Protein AF-A0A7S0Q484-F1 (afdb_monomer)

pLDDT: mean 72.29, std 17.47, range [34.47, 95.12]

Solvent-accessible surface area (backbone atoms only — not comparable to full-atom values): 15370 Å² total; per-residue (Å²): 135,59,73,56,58,58,46,49,53,53,46,50,48,38,52,53,51,52,52,52,51,49,52,49,56,62,68,56,43,43,83,99,55,72,48,40,48,64,46,86,67,58,84,81,46,84,85,68,92,41,65,17,51,53,31,34,50,39,30,18,69,47,46,34,58,47,63,45,42,48,52,47,46,41,56,57,35,81,44,84,46,60,62,77,54,39,59,56,52,45,52,52,48,55,59,58,32,53,52,46,43,72,70,35,39,29,40,30,53,45,58,44,81,52,98,80,58,86,33,89,24,80,56,46,58,70,41,48,30,71,15,52,55,79,71,52,70,67,59,51,50,50,52,51,49,54,45,51,49,35,32,66,55,20,36,62,61,68,69,55,26,52,50,54,51,51,50,51,49,50,43,47,50,48,35,34,52,36,44,17,45,73,83,49,69,73,65,54,63,62,46,52,55,55,50,50,53,50,60,70,43,34,70,80,82,44,80,64,90,75,75,93,64,82,75,77,77,65,80,76,83,67,81,52,63,58,63,54,46,50,50,50,47,49,51,50,51,46,56,46,47,71,72,62,55,72,76,70,93,75,78,79,94,72,82,82,74,85,76,82,76,79,84,80,80,129

Radius of gyration: 21.86 Å; Cα contacts (8 Å, |Δi|>4): 253; chains: 1; bounding box: 45×41×82 Å

Foldseek 3Di:
DDPVVVLLVLLLVLVVVLLVVQVVQVVQDDPPDQWFQADPPCVPDDDPPHSNVVQFCCLQPPVLCSLLSNLLSLLVAPDPFPVVVSVVLNVVSVVVSVVSSVQFGGKGKDFLPPDPLLFPAPAAHIAIQRRHDQDDPVVVVVSVVSSLVSLCRHDDDPVRSLLLVLLVLVLQVNCCRHSSDSSGPNPCVVSSVSVVVVVVCCCVVPPDPPDDDPPPCPPPPDPCCVVSVVSCVVSVVVVVCVVPVPSPPDDDDDDPDPDPDDDDDD

Sequence (266 aa):
RSARDRWYAAFIATITTTQIFDAFFWSIRIEGTQTLACSPASFAGALTLDAGVWNALLSRFVLPPIFFAQLLVISAFPSKAHTSFRRLYRTLVCLATLVPMAVVGCTTILQGRTEHNLGGGVFPLPSLVWGGTAPSLSVLALGLAAGALGVVLFARPHTVWVAILALGGLNLCLLQLIDGNVVLISKLCFWCILLSLLFAAEPLWLPSAAAGSRPSIKAERWPARGVVGLLLAAIGALLLALTFAPAGAGNGARGVAFGVGPARRS

Mean predicted aligned error: 12.15 Å

Organism: NCBI:txid221442

Secondary structure (DSSP, 8-state):
--HHHHHHHHHHHHHHHHHHHHHHHHHTPPTT-S-----GGGGSS-----HHHHHHHIIIIIHHHHHHHHHHHHTT-S--TTHHHHHHHHHHHHHHHHHHHHH----EEEPTTSTT-SS--SS---EEETTSSPPPHHHHHHHHHHHHHHHHHH--SHHHHHHHHHHHHHHHHHHHHHHS-S--GGGTHHHHHHHHHHHHTHHHHS----SS----------STHHHHHHHHHHHHHHHHHHHHS---------------------

Structure (mmCIF, N/CA/C/O backbone):
data_AF-A0A7S0Q484-F1
#
_entry.id   AF-A0A7S0Q484-F1
#
loop_
_atom_site.group_PDB
_atom_site.id
_atom_site.type_symbol
_atom_site.label_atom_id
_atom_site.label_alt_id
_atom_site.label_comp_id
_atom_site.label_asym_id
_atom_site.label_entity_id
_atom_site.label_seq_id
_atom_site.pdbx_PDB_ins_code
_atom_site.Cartn_x
_atom_site.Cartn_y
_atom_site.Cartn_z
_atom_site.occupancy
_atom_site.B_iso_or_equiv
_atom_site.auth_seq_id
_atom_site.auth_comp_id
_atom_site.auth_asym_id
_atom_site.auth_atom_id
_atom_site.pdbx_PDB_model_num
ATOM 1 N N . ARG A 1 1 ? -9.892 -16.150 19.635 1.00 62.66 1 ARG A N 1
ATOM 2 C CA . ARG A 1 1 ? -9.456 -15.404 18.431 1.00 62.66 1 ARG A CA 1
ATOM 3 C C . ARG A 1 1 ? -10.214 -14.093 18.392 1.00 62.66 1 ARG A C 1
ATOM 5 O O . ARG A 1 1 ? -11.440 -14.124 18.474 1.00 62.66 1 ARG A O 1
ATOM 12 N N . SER A 1 2 ? -9.506 -12.971 18.364 1.00 76.94 2 SER A N 1
ATOM 13 C CA . SER A 1 2 ? -10.116 -11.644 18.328 1.00 76.94 2 SER A CA 1
ATOM 14 C C . SER A 1 2 ? -10.643 -11.337 16.915 1.00 76.94 2 SER A C 1
ATOM 16 O O . SER A 1 2 ? -10.180 -11.905 15.925 1.00 76.94 2 SER A O 1
ATOM 18 N N . ALA A 1 3 ? -11.612 -10.424 16.787 1.00 79.38 3 ALA A N 1
ATOM 19 C CA . ALA A 1 3 ? -12.027 -9.925 15.471 1.00 79.38 3 ALA A CA 1
ATOM 20 C C . ALA A 1 3 ? -10.884 -9.187 14.742 1.00 79.38 3 ALA A C 1
ATOM 22 O O . ALA A 1 3 ? -10.896 -9.100 13.513 1.00 79.38 3 ALA A O 1
ATOM 23 N N . ARG A 1 4 ? -9.890 -8.683 15.492 1.00 84.44 4 ARG A N 1
ATOM 24 C CA . ARG A 1 4 ? -8.694 -8.034 14.946 1.00 84.44 4 ARG A CA 1
ATOM 25 C C . ARG A 1 4 ? -7.754 -9.029 14.283 1.00 84.44 4 ARG A C 1
ATOM 27 O O . ARG A 1 4 ? -7.196 -8.666 13.261 1.00 84.44 4 ARG A O 1
ATOM 34 N N . ASP A 1 5 ? -7.679 -10.278 14.750 1.00 84.94 5 ASP A N 1
ATOM 35 C CA . ASP A 1 5 ? -6.820 -11.313 14.148 1.00 84.94 5 ASP A CA 1
ATOM 36 C C . ASP A 1 5 ? -7.151 -11.502 12.657 1.00 84.94 5 ASP A C 1
ATOM 38 O O . ASP A 1 5 ? -6.265 -11.585 11.811 1.00 84.94 5 ASP A O 1
ATOM 42 N N . ARG A 1 6 ? -8.449 -11.522 12.314 1.00 89.69 6 ARG A N 1
ATOM 43 C CA . ARG A 1 6 ? -8.913 -11.659 10.921 1.00 89.69 6 ARG A CA 1
ATOM 44 C C . ARG A 1 6 ? -8.600 -10.424 10.086 1.00 89.69 6 ARG A C 1
ATOM 46 O O . ARG A 1 6 ? -8.194 -10.552 8.936 1.00 89.69 6 ARG A O 1
ATOM 53 N N . TRP A 1 7 ? -8.815 -9.241 10.657 1.00 91.44 7 TRP A N 1
ATOM 54 C CA . TRP A 1 7 ? -8.485 -7.984 9.992 1.00 91.44 7 TRP A CA 1
ATOM 55 C C . TRP A 1 7 ? -6.984 -7.883 9.726 1.00 91.44 7 TRP A C 1
ATOM 57 O O . TRP A 1 7 ? -6.578 -7.544 8.622 1.00 91.44 7 TRP A O 1
ATOM 67 N N . TYR A 1 8 ? -6.176 -8.245 10.718 1.00 87.81 8 TYR A N 1
ATOM 68 C CA . TYR A 1 8 ? -4.729 -8.241 10.639 1.00 87.81 8 TYR A CA 1
ATOM 69 C C . TYR A 1 8 ? -4.216 -9.246 9.601 1.00 87.81 8 TYR A C 1
ATOM 71 O O . TYR A 1 8 ? -3.398 -8.886 8.761 1.00 87.81 8 TYR A O 1
ATOM 79 N N . ALA A 1 9 ? -4.768 -10.462 9.564 1.00 90.31 9 ALA A N 1
ATOM 80 C CA . ALA A 1 9 ? -4.453 -11.437 8.522 1.00 90.31 9 ALA A CA 1
ATOM 81 C C . ALA A 1 9 ? -4.790 -10.916 7.113 1.00 90.31 9 ALA A C 1
ATOM 83 O O . ALA A 1 9 ? -3.978 -11.049 6.201 1.00 90.31 9 ALA A O 1
ATOM 84 N N . ALA A 1 10 ? -5.955 -10.278 6.933 1.00 92.19 10 ALA A N 1
ATOM 85 C CA . ALA A 1 10 ? -6.316 -9.648 5.662 1.00 92.19 10 ALA A CA 1
ATOM 86 C C . ALA A 1 10 ? -5.359 -8.501 5.303 1.00 92.19 10 ALA A C 1
ATOM 88 O O . ALA A 1 10 ? -4.986 -8.341 4.144 1.00 92.19 10 ALA A O 1
ATOM 89 N N . PHE A 1 11 ? -4.931 -7.729 6.301 1.00 89.19 11 PHE A N 1
ATOM 90 C CA . PHE A 1 11 ? -3.986 -6.639 6.118 1.00 89.19 11 PHE A CA 1
ATOM 91 C C . PHE A 1 11 ? -2.616 -7.151 5.666 1.00 89.19 11 PHE A C 1
ATOM 93 O O . PHE A 1 11 ? -2.120 -6.716 4.629 1.00 89.19 11 PHE A O 1
ATOM 100 N N . ILE A 1 12 ? -2.050 -8.146 6.358 1.00 88.31 12 ILE A N 1
ATOM 101 C CA . ILE A 1 12 ? -0.814 -8.812 5.924 1.00 88.31 12 ILE A CA 1
ATOM 102 C C . ILE A 1 12 ? -0.977 -9.357 4.509 1.00 88.31 12 ILE A C 1
ATOM 104 O O . ILE A 1 12 ? -0.111 -9.115 3.678 1.00 88.31 12 ILE A O 1
ATOM 108 N N . ALA A 1 13 ? -2.089 -10.037 4.211 1.00 91.06 13 ALA A N 1
ATOM 109 C CA . ALA A 1 13 ? -2.312 -10.633 2.899 1.00 91.06 13 ALA A CA 1
ATOM 110 C C . ALA A 1 13 ? -2.217 -9.598 1.770 1.00 91.06 13 ALA A C 1
ATOM 112 O O . ALA A 1 13 ? -1.609 -9.885 0.739 1.00 91.06 13 ALA A O 1
ATOM 113 N N . THR A 1 14 ? -2.738 -8.379 1.964 1.00 89.94 14 THR A N 1
ATOM 114 C CA . THR A 1 14 ? -2.592 -7.311 0.959 1.00 89.94 14 THR A CA 1
ATOM 115 C C . THR A 1 14 ? -1.134 -6.928 0.716 1.00 89.94 14 THR A C 1
ATOM 117 O O . THR A 1 14 ? -0.742 -6.738 -0.434 1.00 89.94 14 THR A O 1
ATOM 120 N N . ILE A 1 15 ? -0.301 -6.889 1.759 1.00 84.94 15 ILE A N 1
ATOM 121 C CA . ILE A 1 15 ? 1.113 -6.546 1.598 1.00 84.94 15 ILE A CA 1
ATOM 122 C C . ILE A 1 15 ? 1.916 -7.739 1.067 1.00 84.94 15 ILE A C 1
ATOM 124 O O . ILE A 1 15 ? 2.709 -7.587 0.145 1.00 84.94 15 ILE A O 1
ATOM 128 N N . THR A 1 16 ? 1.673 -8.958 1.540 1.00 87.44 16 THR A N 1
ATOM 129 C CA . THR A 1 16 ? 2.293 -10.159 0.963 1.00 87.44 16 THR A CA 1
ATOM 130 C C . THR A 1 16 ? 1.975 -10.280 -0.525 1.00 87.44 16 THR A C 1
ATOM 132 O O . THR A 1 16 ? 2.861 -10.596 -1.310 1.00 87.44 16 THR A O 1
ATOM 135 N N . THR A 1 17 ? 0.749 -9.941 -0.934 1.00 90.50 17 THR A N 1
ATOM 136 C CA . THR A 1 17 ? 0.375 -9.902 -2.354 1.00 90.50 17 THR A CA 1
ATOM 137 C C . THR A 1 17 ? 1.264 -8.927 -3.120 1.00 90.50 17 THR A C 1
ATOM 139 O O . THR A 1 17 ? 1.824 -9.311 -4.141 1.00 90.50 17 THR A O 1
ATOM 142 N N . THR A 1 18 ? 1.488 -7.708 -2.609 1.00 87.06 18 THR A N 1
ATOM 143 C CA . THR A 1 18 ? 2.433 -6.777 -3.253 1.00 87.06 18 THR A CA 1
ATOM 144 C C . THR A 1 18 ? 3.839 -7.354 -3.406 1.00 87.06 18 THR A C 1
ATOM 146 O O . THR A 1 18 ? 4.432 -7.225 -4.470 1.00 87.06 18 THR A O 1
ATOM 149 N N . GLN A 1 19 ? 4.336 -8.068 -2.392 1.00 86.88 19 GLN A N 1
ATOM 150 C CA . GLN A 1 19 ? 5.668 -8.679 -2.422 1.00 86.88 19 GLN A CA 1
ATOM 151 C C . GLN A 1 19 ? 5.776 -9.825 -3.436 1.00 86.88 19 GLN A C 1
ATOM 153 O O . GLN A 1 19 ? 6.817 -9.997 -4.063 1.00 86.88 19 GLN A O 1
ATOM 158 N N . ILE A 1 20 ? 4.699 -10.590 -3.637 1.00 89.69 20 ILE A N 1
ATOM 159 C CA . ILE A 1 20 ? 4.646 -11.620 -4.684 1.00 89.69 20 ILE A CA 1
ATOM 160 C C . ILE A 1 20 ? 4.773 -10.972 -6.065 1.00 89.69 20 ILE A C 1
ATOM 162 O O . ILE A 1 20 ? 5.523 -11.470 -6.904 1.00 89.69 20 ILE A O 1
ATOM 166 N N . PHE A 1 21 ? 4.088 -9.849 -6.299 1.00 89.56 21 PHE A N 1
ATOM 167 C CA . PHE A 1 21 ? 4.212 -9.129 -7.565 1.00 89.56 21 PHE A CA 1
ATOM 168 C C . PHE A 1 21 ? 5.586 -8.489 -7.736 1.00 89.56 21 PHE A C 1
ATOM 170 O O . PHE A 1 21 ? 6.139 -8.574 -8.828 1.00 89.56 21 PHE A O 1
ATOM 177 N N . ASP A 1 22 ? 6.179 -7.929 -6.681 1.00 86.31 22 ASP A N 1
ATOM 178 C CA . ASP A 1 22 ? 7.567 -7.464 -6.726 1.00 86.31 22 ASP A CA 1
ATOM 179 C C . ASP A 1 22 ? 8.515 -8.595 -7.144 1.00 86.31 22 ASP A C 1
ATOM 181 O O . ASP A 1 22 ? 9.283 -8.434 -8.092 1.00 86.31 22 ASP A O 1
ATOM 185 N N . ALA A 1 23 ? 8.427 -9.762 -6.496 1.00 87.06 23 ALA A N 1
ATOM 186 C CA . ALA A 1 23 ? 9.235 -10.930 -6.842 1.00 87.06 23 ALA A CA 1
ATOM 187 C C . ALA A 1 23 ? 9.006 -11.381 -8.294 1.00 87.06 23 ALA A C 1
ATOM 189 O O . ALA A 1 23 ? 9.966 -11.684 -9.005 1.00 87.06 23 ALA A O 1
ATOM 190 N N . PHE A 1 24 ? 7.753 -11.366 -8.759 1.00 89.31 24 PHE A N 1
ATOM 191 C CA . PHE A 1 24 ? 7.419 -11.650 -10.151 1.00 89.31 24 PHE A CA 1
ATOM 192 C C . PHE A 1 24 ? 8.101 -10.664 -11.110 1.00 89.31 24 PHE A C 1
ATOM 194 O O . PHE A 1 24 ? 8.792 -11.099 -12.032 1.00 89.31 24 PHE A O 1
ATOM 201 N N . PHE A 1 25 ? 7.981 -9.352 -10.884 1.00 87.38 25 PHE A N 1
ATOM 202 C CA . PHE A 1 25 ? 8.621 -8.340 -11.732 1.00 87.38 25 PHE A CA 1
ATOM 203 C C . PHE A 1 25 ? 10.144 -8.468 -11.733 1.00 87.38 25 PHE A C 1
ATOM 205 O O . PHE A 1 25 ? 10.766 -8.336 -12.783 1.00 87.38 25 PHE A O 1
ATOM 212 N N . TRP A 1 26 ? 10.751 -8.792 -10.591 1.00 86.19 26 TRP A N 1
ATOM 213 C CA . TRP A 1 26 ? 12.179 -9.094 -10.532 1.00 86.19 26 TRP A CA 1
ATOM 214 C C . TRP A 1 26 ? 12.556 -10.342 -11.335 1.00 86.19 26 TRP A C 1
ATOM 216 O O . TRP A 1 26 ? 13.615 -10.346 -11.959 1.00 86.19 26 TRP A O 1
ATOM 226 N N . SER A 1 27 ? 11.700 -11.368 -11.370 1.00 85.50 27 SER A N 1
ATOM 227 C CA . SER A 1 27 ? 11.961 -12.609 -12.114 1.00 85.50 27 SER A CA 1
ATOM 228 C C . SER A 1 27 ? 11.891 -12.451 -13.635 1.00 85.50 27 SER A C 1
ATOM 230 O O . SER A 1 27 ? 12.595 -13.155 -14.351 1.00 85.50 27 SER A O 1
ATOM 232 N N . ILE A 1 28 ? 11.082 -11.510 -14.136 1.00 81.50 28 ILE A N 1
ATOM 233 C CA . ILE A 1 28 ? 10.953 -11.225 -15.577 1.00 81.50 28 ILE A CA 1
ATOM 234 C C . ILE A 1 28 ? 11.891 -10.108 -16.053 1.00 81.50 28 ILE A C 1
ATOM 236 O O . ILE A 1 28 ? 11.794 -9.641 -17.192 1.00 81.50 28 ILE A O 1
ATOM 240 N N . ARG A 1 29 ? 12.790 -9.645 -15.180 1.00 82.19 29 ARG A N 1
ATOM 241 C CA . ARG A 1 29 ? 13.843 -8.704 -15.547 1.00 82.19 29 ARG A CA 1
ATOM 242 C C . ARG A 1 29 ? 14.734 -9.345 -16.606 1.00 82.19 29 ARG A C 1
ATOM 244 O O . ARG A 1 29 ? 15.274 -10.426 -16.399 1.00 82.19 29 ARG A O 1
ATOM 251 N N . ILE A 1 30 ? 14.956 -8.632 -17.706 1.00 70.12 30 ILE A N 1
ATOM 252 C CA . ILE A 1 30 ? 15.925 -9.056 -18.713 1.00 70.12 30 ILE A CA 1
ATOM 253 C C . ILE A 1 30 ? 17.329 -8.860 -18.129 1.00 70.12 30 ILE A C 1
ATOM 255 O O . ILE A 1 30 ? 17.738 -7.738 -17.803 1.00 70.12 30 ILE A O 1
ATOM 259 N N . GLU A 1 31 ? 18.055 -9.965 -17.980 1.00 66.50 31 GLU A N 1
ATOM 260 C CA . GLU A 1 31 ? 19.406 -10.000 -17.426 1.00 66.50 31 GLU A CA 1
ATOM 261 C C . GLU A 1 31 ? 20.343 -9.052 -18.194 1.00 66.50 31 GLU A C 1
ATOM 263 O O . GLU A 1 31 ? 20.275 -8.928 -19.415 1.00 66.50 31 GLU A O 1
ATOM 268 N N . GLY A 1 32 ? 21.166 -8.290 -17.472 1.00 56.88 32 GLY A N 1
ATOM 269 C CA . GLY A 1 32 ? 22.047 -7.280 -18.072 1.00 56.88 32 GLY A CA 1
ATOM 270 C C . GLY A 1 32 ? 21.365 -5.986 -18.541 1.00 56.88 32 GLY A C 1
ATOM 271 O O . GLY A 1 32 ? 22.064 -5.012 -18.810 1.00 56.88 32 GLY A O 1
ATOM 272 N N . THR A 1 33 ? 20.029 -5.906 -18.562 1.00 57.84 33 THR A N 1
ATOM 273 C CA . THR A 1 33 ? 19.311 -4.658 -18.875 1.00 57.84 33 THR A CA 1
ATOM 274 C C . THR A 1 33 ? 18.669 -4.031 -17.633 1.00 57.84 33 THR A C 1
ATOM 276 O O . THR A 1 33 ? 18.457 -4.667 -16.590 1.00 57.84 33 THR A O 1
ATOM 279 N N . GLN A 1 34 ? 18.408 -2.727 -17.735 1.00 61.06 34 GLN A N 1
ATOM 280 C CA . GLN A 1 34 ? 17.724 -1.925 -16.713 1.00 61.06 34 GLN A CA 1
ATOM 281 C C . GLN A 1 34 ? 16.229 -1.775 -17.015 1.00 61.06 34 GLN A C 1
ATOM 283 O O . GLN A 1 34 ? 15.545 -0.943 -16.426 1.00 61.06 34 GLN A O 1
ATOM 288 N N . THR A 1 35 ? 15.721 -2.559 -17.960 1.00 60.81 35 THR A N 1
ATOM 289 C CA . THR A 1 35 ? 14.371 -2.431 -18.479 1.00 60.81 35 THR A CA 1
ATOM 290 C C . THR A 1 35 ? 13.618 -3.726 -18.240 1.00 60.81 35 THR A C 1
ATOM 292 O O . THR A 1 35 ? 14.107 -4.831 -18.467 1.00 60.81 35 THR A O 1
ATOM 295 N N . LEU A 1 36 ? 12.392 -3.584 -17.754 1.00 66.81 36 LEU A N 1
ATOM 296 C CA . LEU A 1 36 ? 11.409 -4.638 -17.917 1.00 66.81 36 LEU A CA 1
ATOM 297 C C . LEU A 1 36 ? 10.864 -4.500 -19.334 1.00 66.81 36 LEU A C 1
ATOM 299 O O . LEU A 1 36 ? 10.656 -3.375 -19.802 1.00 66.81 36 LEU A O 1
ATOM 303 N N . ALA A 1 37 ? 10.648 -5.621 -20.022 1.00 65.31 37 ALA A N 1
ATOM 304 C CA . ALA A 1 37 ? 9.977 -5.584 -21.312 1.00 65.31 37 ALA A CA 1
ATOM 305 C C . ALA A 1 37 ? 8.658 -4.814 -21.144 1.00 65.31 37 ALA A C 1
ATOM 307 O O . ALA A 1 37 ? 7.885 -5.073 -20.221 1.00 65.31 37 ALA A O 1
ATOM 308 N N . CYS A 1 38 ? 8.439 -3.816 -21.990 1.00 68.88 38 CYS A N 1
ATOM 309 C CA . CYS A 1 38 ? 7.198 -3.065 -22.045 1.00 68.88 38 CYS A CA 1
ATOM 310 C C . CYS A 1 38 ? 6.897 -2.835 -23.514 1.00 68.88 38 CYS A C 1
ATOM 312 O O . CYS A 1 38 ? 7.575 -2.050 -24.175 1.00 68.88 38 CYS A O 1
ATOM 314 N N . SER A 1 39 ? 5.911 -3.554 -24.035 1.00 58.09 39 SER A N 1
ATOM 315 C CA . SER A 1 39 ? 5.420 -3.320 -25.384 1.00 58.09 39 SER A CA 1
ATOM 316 C C . SER A 1 39 ? 4.028 -2.706 -25.274 1.00 58.09 39 SER A C 1
ATOM 318 O O . SER A 1 39 ? 3.076 -3.407 -24.945 1.00 58.09 39 SER A O 1
ATOM 320 N N . PRO A 1 40 ? 3.866 -1.394 -25.512 1.00 53.06 40 PRO A N 1
ATOM 321 C CA . PRO A 1 40 ? 2.536 -0.812 -25.674 1.00 53.06 40 PRO A CA 1
ATOM 322 C C . PRO A 1 40 ? 1.873 -1.272 -26.986 1.00 53.06 40 PRO A C 1
ATOM 324 O O . PRO A 1 40 ? 0.654 -1.199 -27.115 1.00 53.06 40 PRO A O 1
ATOM 327 N N . ALA A 1 41 ? 2.661 -1.771 -27.950 1.00 50.53 41 ALA A N 1
ATOM 328 C CA . ALA A 1 41 ? 2.203 -2.213 -29.268 1.00 50.53 41 ALA A CA 1
ATOM 329 C C . ALA A 1 41 ? 1.581 -3.624 -29.276 1.00 50.53 41 ALA A C 1
ATOM 331 O O . ALA A 1 41 ? 0.875 -3.975 -30.220 1.00 50.53 41 ALA A O 1
ATOM 332 N N . SER A 1 42 ? 1.782 -4.430 -28.229 1.00 47.38 42 SER A N 1
ATOM 333 C CA . SER A 1 42 ? 1.277 -5.810 -28.157 1.00 47.38 42 SER A CA 1
ATOM 334 C C . SER A 1 42 ? -0.211 -5.931 -27.800 1.00 47.38 42 SER A C 1
ATOM 336 O O . SER A 1 42 ? -0.742 -7.036 -27.777 1.00 47.38 42 SER A O 1
ATOM 338 N N . PHE A 1 43 ? -0.925 -4.819 -27.589 1.00 49.44 43 PHE A N 1
ATOM 339 C CA . PHE A 1 43 ? -2.392 -4.843 -27.488 1.00 49.44 43 PHE A CA 1
ATOM 340 C C . PHE A 1 43 ? -3.099 -4.893 -28.855 1.00 49.44 43 PHE A C 1
ATOM 342 O O . PHE A 1 43 ? -4.282 -5.220 -28.902 1.00 49.44 43 PHE A O 1
ATOM 349 N N . ALA A 1 44 ? -2.403 -4.580 -29.957 1.00 49.16 44 ALA A N 1
ATOM 350 C CA . ALA A 1 44 ? -3.000 -4.455 -31.294 1.00 49.16 44 ALA A CA 1
ATOM 351 C C . ALA A 1 44 ? -2.627 -5.587 -32.275 1.00 49.16 44 ALA A C 1
ATOM 353 O O . ALA A 1 44 ? -3.163 -5.636 -33.379 1.00 49.16 44 ALA A O 1
ATOM 354 N N . GLY A 1 45 ? -1.731 -6.502 -31.900 1.00 43.22 45 GLY A N 1
ATOM 355 C CA . GLY A 1 45 ? -1.258 -7.593 -32.756 1.00 43.22 45 GLY A CA 1
ATOM 356 C C . GLY A 1 45 ? -1.107 -8.889 -31.968 1.00 43.22 45 GLY A C 1
ATOM 357 O O . GLY A 1 45 ? -0.905 -8.840 -30.761 1.00 43.22 45 GLY A O 1
ATOM 358 N N . ALA A 1 46 ? -1.264 -10.021 -32.661 1.00 45.66 46 ALA A N 1
ATOM 359 C CA . ALA A 1 46 ? -1.303 -11.392 -32.142 1.00 45.66 46 ALA A CA 1
ATOM 360 C C . ALA A 1 46 ? -0.573 -11.606 -30.798 1.00 45.66 46 ALA A C 1
ATOM 362 O O . ALA A 1 46 ? 0.624 -11.350 -30.686 1.00 45.66 46 ALA A O 1
ATOM 363 N N . LEU A 1 47 ? -1.313 -12.116 -29.804 1.00 46.94 47 LEU A N 1
ATOM 364 C CA . LEU A 1 47 ? -0.851 -12.468 -28.456 1.00 46.94 47 LEU A CA 1
ATOM 365 C C . LEU A 1 47 ? 0.260 -13.531 -28.499 1.00 46.94 47 LEU A C 1
ATOM 367 O O . LEU A 1 47 ? 0.024 -14.717 -28.278 1.00 46.94 47 LEU A O 1
ATOM 371 N N . THR A 1 48 ? 1.498 -13.115 -28.727 1.00 53.44 48 THR A N 1
ATOM 372 C CA . THR A 1 48 ? 2.645 -13.850 -28.204 1.00 53.44 48 THR A CA 1
ATOM 373 C C . THR A 1 48 ? 2.791 -13.436 -26.745 1.00 53.44 48 THR A C 1
ATOM 375 O O . THR A 1 48 ? 3.065 -12.273 -26.458 1.00 53.44 48 THR A O 1
ATOM 378 N N . LEU A 1 49 ? 2.531 -14.365 -25.820 1.00 61.72 49 LEU A N 1
ATOM 379 C CA . LEU A 1 49 ? 2.689 -14.174 -24.373 1.00 61.72 49 LEU A CA 1
ATOM 380 C C . LEU A 1 49 ? 4.174 -13.986 -24.030 1.00 61.72 49 LEU A C 1
ATOM 382 O O . LEU A 1 49 ? 4.845 -14.913 -23.584 1.00 61.72 49 LEU A O 1
ATOM 386 N N . ASP A 1 50 ? 4.693 -12.789 -24.277 1.00 72.75 50 ASP A N 1
ATOM 387 C CA . ASP A 1 50 ? 6.035 -12.383 -23.885 1.00 72.75 50 ASP A CA 1
ATOM 388 C C . ASP A 1 50 ? 6.029 -11.709 -22.498 1.00 72.75 50 ASP A C 1
ATOM 390 O O . ASP A 1 50 ? 4.987 -11.362 -21.929 1.00 72.75 50 ASP A O 1
ATOM 394 N N . ALA A 1 51 ? 7.220 -11.523 -21.925 1.00 72.56 51 ALA A N 1
ATOM 395 C CA . ALA A 1 51 ? 7.387 -10.826 -20.649 1.00 72.56 51 ALA A CA 1
ATOM 396 C C . ALA A 1 51 ? 6.857 -9.374 -20.685 1.00 72.56 51 ALA A C 1
ATOM 398 O O . ALA A 1 51 ? 6.517 -8.814 -19.642 1.00 72.56 51 ALA A O 1
ATOM 399 N N . GLY A 1 52 ? 6.757 -8.768 -21.875 1.00 76.25 52 GLY A N 1
ATOM 400 C CA . GLY A 1 52 ? 6.279 -7.402 -22.069 1.00 76.25 52 GLY A CA 1
ATOM 401 C C . GLY A 1 52 ? 4.770 -7.260 -21.912 1.00 76.25 52 GLY A C 1
ATOM 402 O O . GLY A 1 52 ? 4.310 -6.318 -21.263 1.00 76.25 52 GLY A O 1
ATOM 403 N N . VAL A 1 53 ? 4.006 -8.215 -22.445 1.00 81.25 53 VAL A N 1
ATOM 404 C CA . VAL A 1 53 ? 2.549 -8.306 -22.282 1.00 81.25 53 VAL A CA 1
ATOM 405 C C . VAL A 1 53 ? 2.193 -8.502 -20.812 1.00 81.25 53 VAL A C 1
ATOM 407 O O . VAL A 1 53 ? 1.321 -7.801 -20.298 1.00 81.25 53 VAL A O 1
ATOM 410 N N . TRP A 1 54 ? 2.892 -9.400 -20.109 1.00 83.81 54 TRP A N 1
ATOM 411 C CA . TRP A 1 54 ? 2.650 -9.626 -18.682 1.00 83.81 54 TRP A CA 1
ATOM 412 C C . TRP A 1 54 ? 2.945 -8.393 -17.838 1.00 83.81 54 TRP A C 1
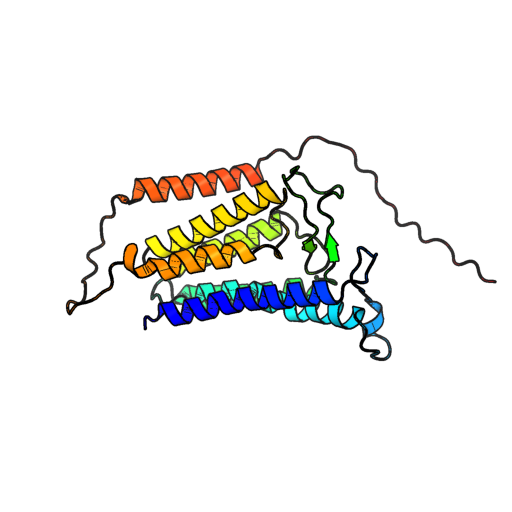ATOM 414 O O . TRP A 1 54 ? 2.146 -8.059 -16.964 1.00 83.81 54 TRP A O 1
ATOM 424 N N . ASN A 1 55 ? 4.038 -7.681 -18.120 1.00 86.69 55 ASN A N 1
ATOM 425 C CA . ASN A 1 55 ? 4.332 -6.433 -17.429 1.00 86.69 55 ASN A CA 1
ATOM 426 C C . ASN A 1 55 ? 3.214 -5.404 -17.653 1.00 86.69 55 ASN A C 1
ATOM 428 O O . ASN A 1 55 ? 2.627 -4.912 -16.693 1.00 86.69 55 ASN A O 1
ATOM 432 N N . ALA A 1 56 ? 2.836 -5.155 -18.909 1.00 84.19 56 ALA A N 1
ATOM 433 C CA . ALA A 1 56 ? 1.777 -4.203 -19.232 1.00 84.19 56 ALA A CA 1
ATOM 434 C C . ALA A 1 56 ? 0.434 -4.563 -18.567 1.00 84.19 56 ALA A C 1
ATOM 436 O O . ALA A 1 56 ? -0.221 -3.698 -17.984 1.00 84.19 56 ALA A O 1
ATOM 437 N N . LEU A 1 57 ? 0.030 -5.836 -18.616 1.00 86.62 57 LEU A N 1
ATOM 438 C CA . LEU A 1 57 ? -1.241 -6.298 -18.061 1.00 86.62 57 LEU A CA 1
ATOM 439 C C . LEU A 1 57 ? -1.261 -6.206 -16.534 1.00 86.62 57 LEU A C 1
ATOM 441 O O . LEU A 1 57 ? -2.207 -5.663 -15.959 1.00 86.62 57 LEU A O 1
ATOM 445 N N . LEU A 1 58 ? -0.218 -6.706 -15.869 1.00 89.81 58 LEU A N 1
ATOM 446 C CA . LEU A 1 58 ? -0.162 -6.708 -14.411 1.00 89.81 58 LEU A CA 1
ATOM 447 C C . LEU A 1 58 ? -0.021 -5.291 -13.858 1.00 89.81 58 LEU A C 1
ATOM 449 O O . LEU A 1 58 ? -0.752 -4.928 -12.936 1.00 89.81 58 LEU A O 1
ATOM 453 N N . SER A 1 59 ? 0.848 -4.464 -14.441 1.00 87.75 59 SER A N 1
ATOM 454 C CA . SER A 1 59 ? 1.043 -3.085 -13.988 1.00 87.75 59 SER A CA 1
ATOM 455 C C . SER A 1 59 ? -0.204 -2.234 -14.151 1.00 87.75 59 SER A C 1
ATOM 457 O O . SER A 1 59 ? -0.511 -1.436 -13.267 1.00 87.75 59 SER A O 1
ATOM 459 N N . ARG A 1 60 ? -0.950 -2.426 -15.243 1.00 86.69 60 ARG A N 1
ATOM 460 C CA . ARG A 1 60 ? -2.132 -1.618 -15.536 1.00 86.69 60 ARG A CA 1
ATOM 461 C C . ARG A 1 60 ? -3.390 -2.094 -14.822 1.00 86.69 60 ARG A C 1
ATOM 463 O O . ARG A 1 60 ? -4.161 -1.264 -14.354 1.00 86.69 60 ARG A O 1
ATOM 470 N N . PHE A 1 61 ? -3.622 -3.403 -14.741 1.00 88.88 61 PHE A N 1
ATOM 471 C CA . PHE A 1 61 ? -4.916 -3.933 -14.294 1.00 88.88 61 PHE A CA 1
ATOM 472 C C . PHE A 1 61 ? -4.875 -4.650 -12.950 1.00 88.88 61 PHE A C 1
ATOM 474 O O . PHE A 1 61 ? -5.911 -4.751 -12.297 1.00 88.88 61 PHE A O 1
ATOM 481 N N . VAL A 1 62 ? -3.709 -5.129 -12.516 1.00 90.62 62 VAL A N 1
ATOM 482 C CA . VAL A 1 62 ? -3.594 -5.951 -11.302 1.00 90.62 62 VAL A CA 1
ATOM 483 C C . VAL A 1 62 ? -2.985 -5.164 -10.146 1.00 90.62 62 VAL A C 1
ATOM 485 O O . VAL A 1 62 ? -3.535 -5.171 -9.045 1.00 90.62 62 VAL A O 1
ATOM 488 N N . LEU A 1 63 ? -1.908 -4.415 -10.390 1.00 88.50 63 LEU A N 1
ATOM 489 C CA . LEU A 1 63 ? -1.250 -3.614 -9.360 1.00 88.50 63 LEU A CA 1
ATOM 490 C C . LEU A 1 63 ? -2.148 -2.533 -8.746 1.00 88.50 63 LEU A C 1
ATOM 492 O O . LEU A 1 63 ? -2.139 -2.421 -7.517 1.00 88.50 63 LEU A O 1
ATOM 496 N N . PRO A 1 64 ? -2.951 -1.760 -9.510 1.00 87.62 64 PRO A N 1
ATOM 497 C CA . PRO A 1 64 ? -3.773 -0.729 -8.896 1.00 87.62 64 PRO A CA 1
ATOM 498 C C . PRO A 1 64 ? -4.774 -1.312 -7.891 1.00 87.62 64 PRO A C 1
ATOM 500 O O . PRO A 1 64 ? -4.714 -0.915 -6.730 1.00 87.62 64 PRO A O 1
ATOM 503 N N . PRO A 1 65 ? -5.607 -2.321 -8.215 1.00 89.31 65 PRO A N 1
ATOM 504 C CA . PRO A 1 65 ? -6.466 -2.946 -7.208 1.00 89.31 65 PRO A CA 1
ATOM 505 C C . PRO A 1 65 ? -5.726 -3.423 -5.953 1.00 89.31 65 PRO A C 1
ATOM 507 O O . PRO A 1 65 ? -6.238 -3.255 -4.848 1.00 89.31 65 PRO A O 1
ATOM 510 N N . ILE A 1 66 ? -4.513 -3.965 -6.095 1.00 89.31 66 ILE A N 1
ATOM 511 C CA . ILE A 1 66 ? -3.717 -4.453 -4.961 1.00 89.31 66 ILE A CA 1
ATOM 512 C C . ILE A 1 66 ? -3.291 -3.310 -4.034 1.00 89.31 66 ILE A C 1
ATOM 514 O O . ILE A 1 66 ? -3.410 -3.439 -2.814 1.00 89.31 66 ILE A O 1
ATOM 518 N N . PHE A 1 67 ? -2.837 -2.179 -4.577 1.00 83.25 67 PHE A N 1
ATOM 519 C CA . PHE A 1 67 ? -2.475 -1.014 -3.767 1.00 83.25 67 PHE A CA 1
ATOM 520 C C . PHE A 1 67 ? -3.655 -0.487 -2.957 1.00 83.25 67 PHE A C 1
ATOM 522 O O . PHE A 1 67 ? -3.558 -0.253 -1.751 1.00 83.25 67 PHE A O 1
ATOM 529 N N . PHE A 1 68 ? -4.796 -0.321 -3.621 1.00 87.88 68 PHE A N 1
ATOM 530 C CA . PHE A 1 68 ? -5.979 0.246 -2.989 1.00 87.88 68 PHE A CA 1
ATOM 531 C C . PHE A 1 68 ? -6.683 -0.765 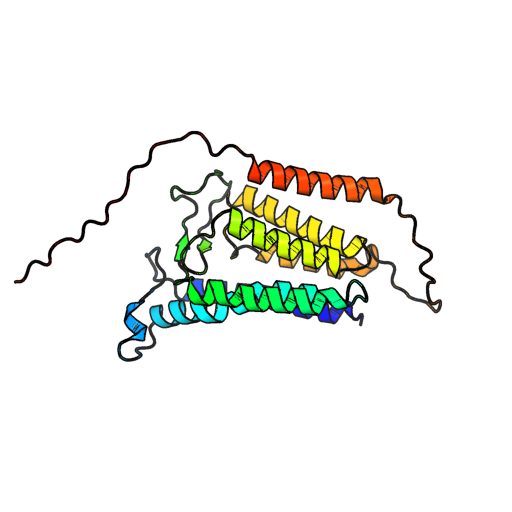-2.073 1.00 87.88 68 PHE A C 1
ATOM 533 O O . PHE A 1 68 ? -7.387 -0.356 -1.146 1.00 87.88 68 PHE A O 1
ATOM 540 N N . ALA A 1 69 ? -6.432 -2.072 -2.232 1.00 91.88 69 ALA A N 1
ATOM 541 C CA . ALA A 1 69 ? -6.912 -3.096 -1.309 1.00 91.88 69 ALA A CA 1
ATOM 542 C C . ALA A 1 69 ? -6.452 -2.832 0.133 1.00 91.88 69 ALA A C 1
ATOM 544 O O . ALA A 1 69 ? -7.234 -3.045 1.057 1.00 91.88 69 ALA A O 1
ATOM 545 N N . GLN A 1 70 ? -5.248 -2.286 0.342 1.00 89.62 70 GLN A N 1
ATOM 546 C CA . GLN A 1 70 ? -4.764 -1.913 1.679 1.00 89.62 70 GLN A CA 1
ATOM 547 C C . GLN A 1 70 ? -5.683 -0.870 2.339 1.00 89.62 70 GLN A C 1
ATOM 549 O O . GLN A 1 70 ? -6.086 -1.024 3.495 1.00 89.62 70 GLN A O 1
ATOM 554 N N . LEU A 1 71 ? -6.099 0.155 1.585 1.00 91.12 71 LEU A N 1
ATOM 555 C CA . LEU A 1 71 ? -7.031 1.189 2.051 1.00 91.12 71 LEU A CA 1
ATOM 556 C C . LEU A 1 71 ? -8.428 0.611 2.323 1.00 91.12 71 LEU A C 1
ATOM 558 O O . LEU A 1 71 ? -9.070 0.941 3.328 1.00 91.12 71 LEU A O 1
ATOM 562 N N . LEU A 1 72 ? -8.893 -0.307 1.471 1.00 94.81 72 LEU A N 1
ATOM 563 C CA . LEU A 1 72 ? -10.154 -1.015 1.692 1.00 94.81 72 LEU A CA 1
ATOM 564 C C . LEU A 1 72 ? -10.108 -1.852 2.974 1.00 94.81 72 LEU A C 1
ATOM 566 O O . LEU A 1 72 ? -11.046 -1.775 3.774 1.00 94.81 72 LEU A O 1
ATOM 570 N N . VAL A 1 73 ? -9.017 -2.583 3.220 1.00 94.56 73 VAL A N 1
ATOM 571 C CA . VAL A 1 73 ? -8.837 -3.359 4.452 1.00 94.56 73 VAL A CA 1
ATOM 572 C C . VAL A 1 73 ? -8.783 -2.437 5.668 1.00 94.56 73 VAL A C 1
ATOM 574 O O . VAL A 1 73 ? -9.487 -2.713 6.637 1.00 94.56 73 VAL A O 1
ATOM 577 N N . ILE A 1 74 ? -8.080 -1.299 5.630 1.00 92.31 74 ILE A N 1
ATOM 578 C CA . ILE A 1 74 ? -8.095 -0.301 6.725 1.00 92.31 74 ILE A CA 1
ATOM 579 C C . ILE A 1 74 ? -9.533 0.102 7.078 1.00 92.31 74 ILE A C 1
ATOM 581 O O . ILE A 1 74 ? -9.932 0.077 8.245 1.00 92.31 74 ILE A O 1
ATOM 585 N N . SER A 1 75 ? -10.368 0.367 6.071 1.00 94.56 75 SER A N 1
ATOM 586 C CA . SER A 1 75 ? -11.784 0.702 6.276 1.00 94.56 75 SER A CA 1
ATOM 587 C C . SER A 1 75 ? -12.645 -0.451 6.817 1.00 94.56 75 SER A C 1
ATOM 589 O O . SER A 1 75 ? -13.815 -0.255 7.168 1.00 94.56 75 SER A O 1
ATOM 591 N N . ALA A 1 76 ? -12.115 -1.673 6.862 1.00 95.12 76 ALA A N 1
ATOM 592 C CA . ALA A 1 76 ? -12.741 -2.858 7.438 1.00 95.12 76 ALA A CA 1
ATOM 593 C C . ALA A 1 76 ? -12.282 -3.143 8.878 1.00 95.12 76 ALA A C 1
ATOM 595 O O . ALA A 1 76 ? -12.716 -4.140 9.453 1.00 95.12 76 ALA A O 1
ATOM 596 N N . PHE A 1 77 ? -11.474 -2.264 9.492 1.00 93.81 77 PHE A N 1
ATOM 597 C CA . PHE A 1 77 ? -11.038 -2.426 10.883 1.00 93.81 77 PHE A CA 1
ATOM 598 C C . PHE A 1 77 ? -12.242 -2.646 11.820 1.00 93.81 77 PHE A C 1
ATOM 600 O O . PHE A 1 77 ? -13.205 -1.869 11.727 1.00 93.81 77 PHE A O 1
ATOM 607 N N . PRO A 1 78 ? -12.224 -3.661 12.713 1.00 92.69 78 PRO A N 1
ATOM 608 C CA . PRO A 1 78 ? -13.377 -4.076 13.517 1.00 92.69 78 PRO A CA 1
ATOM 609 C C . PRO A 1 78 ? -13.685 -3.062 14.628 1.00 92.69 78 PRO A C 1
ATOM 611 O O . PRO A 1 78 ? -13.315 -3.219 15.787 1.00 92.69 78 PRO A O 1
ATOM 614 N N . SER A 1 79 ? -14.373 -1.987 14.256 1.00 90.81 79 SER A N 1
ATOM 615 C CA . SER A 1 79 ? -14.713 -0.856 15.116 1.00 90.81 79 SER A CA 1
ATOM 616 C C . SER A 1 79 ? -16.066 -0.283 14.700 1.00 90.81 79 SER A C 1
ATOM 618 O O . SER A 1 79 ? -16.422 -0.280 13.522 1.00 90.81 79 SER A O 1
ATOM 620 N N . LYS A 1 80 ? -16.826 0.231 15.671 1.00 90.81 80 LYS A N 1
ATOM 621 C CA . LYS A 1 80 ? -18.109 0.912 15.426 1.00 90.81 80 LYS A CA 1
ATOM 622 C C . LYS A 1 80 ? -17.942 2.404 15.107 1.00 90.81 80 LYS A C 1
ATOM 624 O O . LYS A 1 80 ? -18.935 3.098 14.917 1.00 90.81 80 LYS A O 1
ATOM 629 N N . ALA A 1 81 ? -16.709 2.908 15.052 1.00 86.62 81 ALA A N 1
ATOM 630 C CA . ALA A 1 81 ? -16.448 4.305 14.734 1.00 86.62 81 ALA A CA 1
ATOM 631 C C . ALA A 1 81 ? -16.818 4.630 13.279 1.00 86.62 81 ALA A C 1
ATOM 633 O O . ALA A 1 81 ? -16.474 3.874 12.360 1.00 86.62 81 ALA A O 1
ATOM 634 N N . HIS A 1 82 ? -17.502 5.767 13.104 1.00 89.62 82 HIS A N 1
ATOM 635 C CA . HIS A 1 82 ? -17.747 6.430 11.819 1.00 89.62 82 HIS A CA 1
ATOM 636 C C . HIS A 1 82 ? -18.257 5.490 10.709 1.00 89.62 82 HIS A C 1
ATOM 638 O O . HIS A 1 82 ? -17.793 5.535 9.571 1.00 89.62 82 HIS A O 1
ATOM 644 N N . THR A 1 83 ? -19.216 4.614 11.028 1.00 90.56 83 THR A N 1
ATOM 645 C CA . THR A 1 83 ? -19.737 3.591 10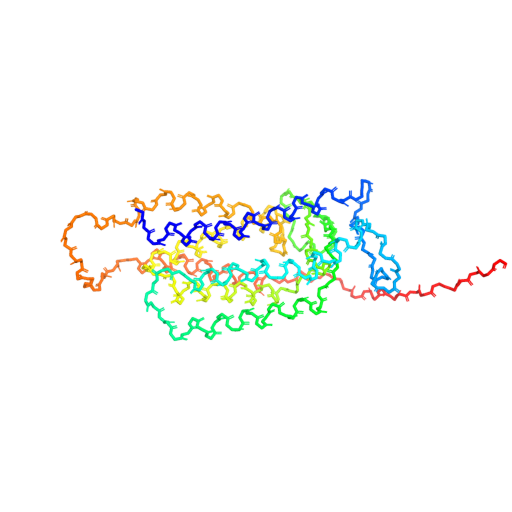.100 1.00 90.56 83 THR A CA 1
ATOM 646 C C . THR A 1 83 ? -20.330 4.173 8.817 1.00 90.56 83 THR A C 1
ATOM 648 O O . THR A 1 83 ? -20.135 3.588 7.752 1.00 90.56 83 THR A O 1
ATOM 651 N N . SER A 1 84 ? -20.987 5.334 8.890 1.00 89.62 84 SER A N 1
ATOM 652 C CA . SER A 1 84 ? -21.513 6.063 7.727 1.00 89.62 84 SER A CA 1
ATOM 653 C C . SER A 1 84 ? -20.409 6.449 6.736 1.00 89.62 84 SER A C 1
ATOM 655 O O . SER A 1 84 ? -20.551 6.237 5.532 1.00 89.62 84 SER A O 1
ATOM 657 N N . PHE A 1 85 ? -19.264 6.916 7.239 1.00 91.12 85 PHE A N 1
ATOM 658 C CA . PHE A 1 85 ? -18.126 7.333 6.418 1.00 91.12 85 PHE A CA 1
ATOM 659 C C . PHE A 1 85 ? -17.383 6.166 5.762 1.00 91.12 85 PHE A C 1
ATOM 661 O O . PHE A 1 85 ? -16.694 6.374 4.768 1.00 91.12 85 PHE A O 1
ATOM 668 N N . ARG A 1 86 ? -17.540 4.926 6.249 1.00 93.50 86 ARG A N 1
ATOM 669 C CA . ARG A 1 86 ? -16.861 3.754 5.662 1.00 93.50 86 ARG A CA 1
ATOM 670 C C . ARG A 1 86 ? -17.295 3.491 4.228 1.00 93.50 86 ARG A C 1
ATOM 672 O O . ARG A 1 86 ? -16.454 3.181 3.391 1.00 93.50 86 ARG A O 1
ATOM 679 N N . ARG A 1 87 ? -18.595 3.607 3.935 1.00 94.00 87 ARG A N 1
ATOM 680 C CA . ARG A 1 87 ? -19.116 3.396 2.573 1.00 94.00 87 ARG A CA 1
ATOM 681 C C . ARG A 1 87 ? -18.591 4.459 1.617 1.00 94.00 87 ARG A C 1
ATOM 683 O O . ARG A 1 87 ? -18.115 4.115 0.538 1.00 94.00 87 ARG A O 1
ATOM 690 N N . LEU A 1 88 ? -18.624 5.720 2.048 1.00 93.56 88 LEU A N 1
ATOM 691 C CA . LEU A 1 88 ? -18.096 6.832 1.266 1.00 93.56 88 LEU A CA 1
ATOM 692 C C . LEU A 1 88 ? -16.596 6.653 1.005 1.00 93.56 88 LEU A C 1
ATOM 694 O O . LEU A 1 88 ? -16.181 6.661 -0.147 1.00 93.56 88 LEU A O 1
ATOM 698 N N . TYR A 1 89 ? -15.805 6.385 2.048 1.00 91.81 89 TYR A N 1
ATOM 699 C CA . TYR A 1 89 ? -14.365 6.152 1.931 1.00 91.81 89 TYR A CA 1
ATOM 700 C C . TYR A 1 89 ? -14.038 5.014 0.958 1.00 91.81 89 TYR A C 1
ATOM 702 O O . TYR A 1 89 ? -13.231 5.197 0.055 1.00 91.81 89 TYR A O 1
ATOM 710 N N . ARG A 1 90 ? -14.705 3.858 1.079 1.00 94.75 90 ARG A N 1
ATOM 711 C CA . ARG A 1 90 ? -14.513 2.722 0.160 1.00 94.75 90 ARG A CA 1
ATOM 712 C C . ARG A 1 90 ? -14.852 3.081 -1.279 1.00 94.75 90 ARG A C 1
ATOM 714 O O . ARG A 1 90 ? -14.108 2.717 -2.176 1.00 94.75 90 ARG A O 1
ATOM 721 N N . THR A 1 91 ? -15.949 3.807 -1.490 1.00 92.94 91 THR A N 1
ATOM 722 C CA . THR A 1 91 ? -16.363 4.241 -2.831 1.00 92.94 91 THR A CA 1
ATOM 723 C C . THR A 1 91 ? -15.307 5.155 -3.444 1.00 92.94 91 THR A C 1
ATOM 725 O O . THR A 1 91 ? -14.887 4.924 -4.571 1.00 92.94 91 THR A O 1
ATOM 728 N N . LEU A 1 92 ? -14.815 6.136 -2.680 1.00 91.44 92 LEU A N 1
ATOM 729 C CA . LEU A 1 92 ? -13.753 7.038 -3.126 1.00 91.44 92 LEU A CA 1
ATOM 730 C C . LEU A 1 92 ? -12.450 6.288 -3.430 1.00 91.44 92 LEU A C 1
ATOM 732 O O . LEU A 1 92 ? -11.829 6.557 -4.449 1.00 91.44 92 LEU A O 1
ATOM 736 N N . VAL A 1 93 ? -12.066 5.316 -2.598 1.00 90.56 93 VAL A N 1
ATOM 737 C CA . VAL A 1 93 ? -10.894 4.451 -2.823 1.00 90.56 93 VAL A CA 1
ATOM 738 C C . VAL A 1 93 ? -11.051 3.623 -4.104 1.00 90.56 93 VAL A C 1
ATOM 740 O O . VAL A 1 93 ? -10.130 3.582 -4.917 1.00 90.56 93 VAL A O 1
ATOM 743 N N . CYS A 1 94 ? -12.220 3.015 -4.334 1.00 91.12 94 CYS A N 1
ATOM 744 C CA . CYS A 1 94 ? -12.496 2.265 -5.562 1.00 91.12 94 CYS A CA 1
ATOM 745 C C . CYS A 1 94 ? -12.442 3.165 -6.803 1.00 91.12 94 CYS A C 1
ATOM 747 O O . CYS A 1 94 ? -11.803 2.807 -7.786 1.00 91.12 94 CYS A O 1
ATOM 749 N N . LEU A 1 95 ? -13.058 4.351 -6.753 1.00 89.88 95 LEU A N 1
ATOM 750 C CA . LEU A 1 95 ? -13.004 5.316 -7.856 1.00 89.88 95 LEU A CA 1
ATOM 751 C C . LEU A 1 95 ? -11.571 5.793 -8.115 1.00 89.88 95 LEU A C 1
ATOM 753 O O . LEU A 1 95 ? -11.133 5.840 -9.261 1.00 89.88 95 LEU A O 1
ATOM 757 N N . ALA A 1 96 ? -10.814 6.072 -7.053 1.00 85.69 96 ALA A N 1
ATOM 758 C CA . ALA A 1 96 ? -9.415 6.467 -7.148 1.00 85.69 96 ALA A CA 1
ATOM 759 C C . ALA A 1 96 ? -8.520 5.365 -7.732 1.00 85.69 96 ALA A C 1
ATOM 761 O O . ALA A 1 96 ? -7.484 5.694 -8.292 1.00 85.69 96 ALA A O 1
ATOM 762 N N . THR A 1 97 ? -8.925 4.090 -7.663 1.00 85.81 97 THR A N 1
ATOM 763 C CA . THR A 1 97 ? -8.207 2.958 -8.282 1.00 85.81 97 THR A CA 1
ATOM 764 C C . THR A 1 97 ? -8.316 2.969 -9.810 1.00 85.81 97 THR A C 1
ATOM 766 O O . THR A 1 97 ? -7.399 2.528 -10.499 1.00 85.81 97 THR A O 1
ATOM 769 N N . LEU A 1 98 ? -9.408 3.508 -10.363 1.00 85.62 98 LEU A N 1
ATOM 770 C CA . LEU A 1 98 ? -9.628 3.551 -11.814 1.00 85.62 98 LEU A CA 1
ATOM 771 C C . LEU A 1 98 ? -8.668 4.516 -12.518 1.00 85.62 98 LEU A C 1
ATOM 773 O O . LEU A 1 98 ? -8.268 4.273 -13.654 1.00 85.62 98 LEU A O 1
ATOM 777 N N . VAL A 1 99 ? -8.272 5.594 -11.836 1.00 83.50 99 VAL A N 1
ATOM 778 C CA . VAL A 1 99 ? -7.345 6.601 -12.369 1.00 83.50 99 VAL A CA 1
ATOM 779 C C . VAL A 1 99 ? -5.987 5.984 -12.734 1.00 83.50 99 VAL A C 1
ATOM 781 O O . VAL A 1 99 ? -5.596 6.092 -13.896 1.00 83.50 99 VAL A O 1
ATOM 784 N N . PRO A 1 100 ? -5.271 5.286 -11.828 1.00 77.00 100 PRO A N 1
ATOM 785 C CA . PRO A 1 100 ? -4.047 4.603 -12.197 1.00 77.00 100 PRO A CA 1
ATOM 786 C C . PRO A 1 100 ? -4.291 3.542 -13.266 1.00 77.00 100 PRO A C 1
ATOM 788 O O . PRO A 1 100 ? -3.517 3.500 -14.201 1.00 77.00 100 PRO A O 1
ATOM 791 N N . MET A 1 101 ? -5.386 2.776 -13.263 1.00 82.38 101 MET A N 1
ATOM 792 C CA . MET A 1 101 ? -5.646 1.822 -14.363 1.00 82.38 101 MET A CA 1
ATOM 793 C C . MET A 1 101 ? -5.726 2.489 -15.754 1.00 82.38 101 MET A C 1
ATOM 795 O O . MET A 1 101 ? -5.431 1.861 -16.776 1.00 82.38 101 MET A O 1
ATOM 799 N N . ALA A 1 102 ? -6.116 3.765 -15.815 1.00 80.19 102 ALA A N 1
ATOM 800 C CA . ALA A 1 102 ? -6.155 4.537 -17.051 1.00 80.19 102 ALA A CA 1
ATOM 801 C C . ALA A 1 102 ? -4.795 5.152 -17.430 1.00 80.19 102 ALA A C 1
ATOM 803 O O . ALA A 1 102 ? -4.483 5.213 -18.618 1.00 80.19 102 ALA A O 1
ATOM 804 N N . VAL A 1 103 ? -4.009 5.593 -16.441 1.00 76.94 103 VAL A N 1
ATOM 805 C CA . VAL A 1 103 ? -2.804 6.428 -16.631 1.00 76.94 103 VAL A CA 1
ATOM 806 C C . VAL A 1 103 ? -1.494 5.638 -16.511 1.00 76.94 103 VAL A C 1
ATOM 808 O O . VAL A 1 103 ? -0.485 6.019 -17.096 1.00 76.94 103 VAL A O 1
ATOM 811 N N . VAL A 1 104 ? -1.497 4.541 -15.758 1.00 74.88 104 VAL A N 1
ATOM 812 C CA . VAL A 1 104 ? -0.315 3.733 -15.452 1.00 74.88 104 VAL A CA 1
ATOM 813 C C . VAL A 1 104 ? 0.160 2.959 -16.684 1.00 74.88 104 VAL A C 1
ATOM 815 O O . VAL A 1 104 ? -0.618 2.268 -17.345 1.00 74.88 104 VAL A O 1
ATOM 818 N N . GLY A 1 105 ? 1.465 3.060 -16.955 1.00 77.12 105 GLY A N 1
ATOM 819 C CA . GLY A 1 105 ? 2.179 2.253 -17.939 1.00 77.12 105 GLY A CA 1
ATOM 820 C C . GLY A 1 105 ? 2.713 0.939 -17.360 1.00 77.12 105 GLY A C 1
ATOM 821 O O . GLY A 1 105 ? 2.158 0.361 -16.429 1.00 77.12 105 GLY A O 1
ATOM 822 N N . CYS A 1 106 ? 3.812 0.444 -17.919 1.00 83.75 106 CYS A N 1
ATOM 823 C CA . CYS A 1 106 ? 4.483 -0.757 -17.423 1.00 83.75 106 CYS A CA 1
ATOM 824 C C . CYS A 1 106 ? 5.354 -0.452 -16.209 1.00 83.75 106 CYS A C 1
ATOM 826 O O . CYS A 1 106 ? 5.937 0.621 -16.131 1.00 83.75 106 CYS A O 1
ATOM 828 N N . THR A 1 107 ? 5.537 -1.414 -15.311 1.00 86.50 107 THR A N 1
ATOM 829 C CA . THR A 1 107 ? 6.535 -1.307 -14.243 1.00 86.50 107 THR A CA 1
ATOM 830 C C . THR A 1 107 ? 7.935 -1.184 -14.848 1.00 86.50 107 THR A C 1
ATOM 832 O O . THR A 1 107 ? 8.265 -1.876 -15.814 1.00 86.50 107 THR A O 1
ATOM 835 N N . THR A 1 108 ? 8.763 -0.310 -14.277 1.00 83.94 108 THR A N 1
ATOM 836 C CA . THR A 1 108 ? 10.167 -0.102 -14.666 1.00 83.94 108 THR A CA 1
ATOM 837 C C . THR A 1 108 ? 11.087 -0.253 -13.459 1.00 83.94 108 THR A C 1
ATOM 839 O O . THR A 1 108 ? 10.633 -0.257 -12.315 1.00 83.94 108 THR A O 1
ATOM 842 N N . ILE A 1 109 ? 12.390 -0.412 -13.698 1.00 82.12 109 ILE A N 1
ATOM 843 C CA . ILE A 1 109 ? 13.398 -0.450 -12.635 1.00 82.12 109 ILE A CA 1
ATOM 844 C C . ILE A 1 109 ? 14.056 0.925 -12.572 1.00 82.12 109 ILE A C 1
ATOM 846 O O . ILE A 1 109 ? 14.667 1.369 -13.541 1.00 82.12 109 ILE A O 1
ATOM 850 N N . LEU A 1 110 ? 13.952 1.589 -11.425 1.00 75.69 110 LEU A N 1
ATOM 851 C CA . LEU A 1 110 ? 14.692 2.809 -11.136 1.00 75.69 110 LEU A CA 1
ATOM 852 C C . LEU A 1 110 ? 16.000 2.442 -10.441 1.00 75.69 110 LEU A C 1
ATOM 854 O O . LEU A 1 110 ? 16.006 1.769 -9.405 1.00 75.69 110 LEU A O 1
ATOM 858 N N . GLN A 1 111 ? 17.118 2.896 -10.999 1.00 72.56 111 GLN A N 1
ATOM 859 C CA . GLN A 1 111 ? 18.407 2.745 -10.343 1.00 72.56 111 GLN A CA 1
ATOM 860 C C . GLN A 1 111 ? 18.563 3.781 -9.232 1.00 72.56 111 GLN A C 1
ATOM 862 O O . GLN A 1 111 ? 18.337 4.975 -9.424 1.00 72.56 111 GLN A O 1
ATOM 867 N N . GLY A 1 112 ? 19.036 3.329 -8.071 1.00 57.19 112 GLY A N 1
ATOM 868 C CA . GLY A 1 112 ? 19.256 4.181 -6.902 1.00 57.19 112 GLY A CA 1
ATOM 869 C C . GLY A 1 112 ? 20.321 5.279 -7.082 1.00 57.19 112 GLY A C 1
ATOM 870 O O . GLY A 1 112 ? 20.579 6.031 -6.152 1.00 57.19 112 GLY A O 1
ATOM 871 N N . ARG A 1 113 ? 20.943 5.433 -8.258 1.00 55.72 113 ARG A N 1
ATOM 872 C CA . ARG A 1 113 ? 21.941 6.489 -8.521 1.00 55.72 113 ARG A CA 1
ATOM 873 C C . ARG A 1 113 ? 21.628 7.415 -9.694 1.00 55.72 113 ARG A C 1
ATOM 875 O O . ARG A 1 113 ? 22.443 8.278 -9.996 1.00 55.72 113 ARG A O 1
ATOM 882 N N . THR A 1 114 ? 20.483 7.253 -10.347 1.00 52.38 114 THR A N 1
ATOM 883 C CA . THR A 1 114 ? 20.085 8.142 -11.451 1.00 52.38 114 THR A CA 1
ATOM 884 C C . THR A 1 114 ? 19.436 9.431 -10.931 1.00 52.38 114 THR A C 1
ATOM 886 O O . THR A 1 114 ? 18.822 9.421 -9.868 1.00 52.38 114 THR A O 1
ATOM 889 N N . GLU A 1 115 ? 19.617 10.522 -11.681 1.00 48.41 115 GLU A N 1
ATOM 890 C CA . GLU A 1 115 ? 19.521 11.974 -11.386 1.00 48.41 115 GLU A CA 1
ATOM 891 C C . GLU A 1 115 ? 18.334 12.515 -10.550 1.00 48.41 115 GLU A C 1
ATOM 893 O O . GLU A 1 115 ? 18.303 13.700 -10.231 1.00 48.41 115 GLU A O 1
ATOM 898 N N . HIS A 1 116 ? 17.374 11.684 -10.144 1.00 49.12 116 HIS A N 1
ATOM 899 C CA . HIS A 1 116 ? 16.205 12.081 -9.350 1.00 49.12 116 HIS A CA 1
ATOM 900 C C . HIS A 1 116 ? 16.322 11.819 -7.839 1.00 49.12 116 HIS A C 1
ATOM 902 O O . HIS A 1 116 ? 15.387 12.124 -7.095 1.00 49.12 116 HIS A O 1
ATOM 908 N N . ASN A 1 117 ? 17.444 11.281 -7.351 1.00 49.47 117 ASN A N 1
ATOM 909 C CA . ASN A 1 117 ? 17.655 11.108 -5.912 1.00 49.47 117 ASN A CA 1
ATOM 910 C C . ASN A 1 117 ? 18.086 12.425 -5.265 1.00 49.47 117 ASN A C 1
ATOM 912 O O . ASN A 1 117 ? 19.263 12.763 -5.210 1.00 49.47 117 ASN A O 1
ATOM 916 N N . LEU A 1 118 ? 17.095 13.156 -4.757 1.00 52.38 118 LEU A N 1
ATOM 917 C CA . LEU A 1 118 ? 17.280 14.365 -3.949 1.00 52.38 118 LEU A CA 1
ATOM 918 C C . LEU A 1 118 ? 17.977 14.084 -2.602 1.00 52.38 118 LEU A C 1
ATOM 920 O O . LEU A 1 118 ? 18.538 15.000 -2.008 1.00 52.38 118 LEU A O 1
ATOM 924 N N . GLY A 1 119 ? 17.958 12.839 -2.113 1.00 53.06 119 GLY A N 1
ATOM 925 C CA . GLY A 1 119 ? 18.641 12.423 -0.890 1.00 53.06 119 GLY A CA 1
ATOM 926 C C . GLY A 1 119 ? 19.713 11.386 -1.197 1.00 53.06 119 GLY A C 1
ATOM 927 O O . GLY A 1 119 ? 19.402 10.322 -1.722 1.00 53.06 119 GLY A O 1
ATOM 928 N N . GLY A 1 120 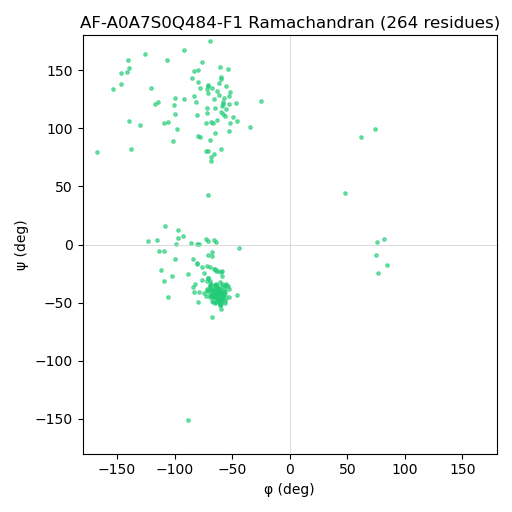? 20.973 11.669 -0.868 1.00 59.50 120 GLY A N 1
ATOM 929 C CA . GLY A 1 120 ? 22.071 10.701 -0.938 1.00 59.50 120 GLY A CA 1
ATOM 930 C C . GLY A 1 120 ? 21.916 9.596 0.109 1.00 59.50 120 GLY A C 1
ATOM 931 O O . GLY A 1 120 ? 22.636 9.597 1.103 1.00 59.50 120 GLY A O 1
ATOM 932 N N . GLY A 1 121 ? 20.947 8.697 -0.090 1.00 65.62 121 GLY A N 1
ATOM 933 C CA . GLY A 1 121 ? 20.691 7.558 0.789 1.00 65.62 121 GLY A CA 1
ATOM 934 C C . GLY A 1 121 ? 21.944 6.710 1.001 1.00 65.62 121 GLY A C 1
ATOM 935 O O . GLY A 1 121 ? 22.823 6.648 0.137 1.00 65.62 121 GLY A O 1
ATOM 936 N N . VAL A 1 122 ? 22.031 6.060 2.164 1.00 71.69 122 VAL A N 1
ATOM 937 C CA . VAL A 1 122 ? 23.230 5.303 2.564 1.00 71.69 122 VAL A CA 1
ATOM 938 C C . VAL A 1 122 ? 23.478 4.107 1.633 1.00 71.69 122 VAL A C 1
ATOM 940 O O . VAL A 1 122 ? 24.628 3.804 1.316 1.00 71.69 122 VAL A O 1
ATOM 943 N N . PHE A 1 123 ? 22.413 3.453 1.154 1.00 71.88 123 PHE A N 1
ATOM 944 C CA . PHE A 1 123 ? 22.490 2.269 0.294 1.00 71.88 123 PHE A CA 1
ATOM 945 C C . PHE A 1 123 ? 21.457 2.333 -0.838 1.00 71.88 123 PHE A C 1
ATOM 947 O O . PHE A 1 123 ? 20.399 1.711 -0.748 1.00 71.88 123 PHE A O 1
ATOM 954 N N . PRO A 1 124 ? 21.756 3.049 -1.936 1.00 69.81 124 PRO A N 1
ATOM 955 C CA . PRO A 1 124 ? 20.832 3.184 -3.053 1.00 69.81 124 PRO A CA 1
ATOM 956 C C . PRO A 1 124 ? 20.661 1.861 -3.819 1.00 69.81 124 PRO A C 1
ATOM 958 O O . PRO A 1 124 ? 21.380 1.574 -4.778 1.00 69.81 124 PRO A O 1
ATOM 961 N N . LEU A 1 125 ? 19.689 1.047 -3.408 1.00 75.12 125 LEU A N 1
ATOM 962 C CA . LEU A 1 125 ? 19.336 -0.200 -4.086 1.00 75.12 125 LEU A CA 1
ATOM 963 C C . LEU A 1 125 ? 18.364 0.065 -5.247 1.00 75.12 125 LEU A C 1
ATOM 965 O O . LEU A 1 125 ? 17.472 0.911 -5.107 1.00 75.12 125 LEU A O 1
ATOM 969 N N . PRO A 1 126 ? 18.477 -0.664 -6.376 1.00 78.50 126 PRO A N 1
ATOM 970 C CA . PRO A 1 126 ? 17.511 -0.552 -7.461 1.00 78.50 126 PRO A CA 1
ATOM 971 C C . PRO A 1 126 ? 16.120 -0.924 -6.945 1.00 78.50 126 PRO A C 1
ATOM 973 O O . PRO A 1 126 ? 15.975 -1.817 -6.109 1.00 78.50 126 PRO A O 1
ATOM 976 N N . SER A 1 127 ? 15.091 -0.229 -7.420 1.00 79.81 127 SER A N 1
ATOM 977 C CA . SER A 1 127 ? 13.720 -0.528 -6.999 1.00 79.81 127 SER A CA 1
ATOM 978 C C . SER A 1 127 ? 12.743 -0.437 -8.154 1.00 79.81 127 SER A C 1
ATOM 980 O O . SER A 1 127 ? 13.017 0.185 -9.179 1.00 79.81 127 SER A O 1
ATOM 982 N N . LEU A 1 128 ? 11.602 -1.094 -7.985 1.00 82.56 128 LEU A N 1
ATOM 983 C CA . LEU A 1 128 ? 10.558 -1.125 -8.991 1.00 82.56 128 LEU A CA 1
ATOM 984 C C . LEU A 1 128 ? 9.702 0.133 -8.869 1.00 82.56 128 LEU A C 1
ATOM 986 O O . LEU A 1 128 ? 9.185 0.454 -7.799 1.00 82.56 128 LEU A O 1
ATOM 990 N N . VAL A 1 129 ? 9.525 0.827 -9.987 1.00 82.25 129 VAL A N 1
ATOM 991 C CA . VAL A 1 129 ? 8.554 1.907 -10.136 1.00 82.25 129 VAL A CA 1
ATOM 992 C C . VAL A 1 129 ? 7.338 1.309 -10.807 1.00 82.25 129 VAL A C 1
ATOM 994 O O . VAL A 1 129 ? 7.311 1.083 -12.020 1.00 82.25 129 VAL A O 1
ATOM 997 N N . TRP A 1 130 ? 6.339 0.990 -9.991 1.00 77.88 130 TRP A N 1
ATOM 998 C CA . TRP A 1 130 ? 5.123 0.378 -10.496 1.00 77.88 130 TRP A CA 1
ATOM 999 C C . TRP A 1 130 ? 4.410 1.372 -11.393 1.00 77.88 130 TRP A C 1
ATOM 1001 O O . TRP A 1 130 ? 4.151 2.514 -11.019 1.00 77.88 130 TRP A O 1
ATOM 1011 N N . GLY A 1 131 ? 4.139 0.921 -12.609 1.00 75.69 131 GLY A N 1
ATOM 1012 C CA . GLY A 1 131 ? 3.498 1.743 -13.609 1.00 75.69 131 GLY A CA 1
ATOM 1013 C C . GLY A 1 131 ? 4.372 2.711 -14.394 1.00 75.69 131 GLY A C 1
ATOM 1014 O O . GLY A 1 131 ? 3.850 3.473 -15.207 1.00 75.69 131 GLY A O 1
ATOM 1015 N N . GLY A 1 132 ? 5.686 2.674 -14.177 1.00 70.62 132 GLY A N 1
ATOM 1016 C CA . GLY A 1 132 ? 6.674 3.239 -15.099 1.00 70.62 132 GLY A CA 1
ATOM 1017 C C . GLY A 1 132 ? 6.934 4.725 -14.938 1.00 70.62 132 GLY A C 1
ATOM 1018 O O . GLY A 1 132 ? 7.979 5.212 -15.363 1.00 70.62 132 GLY A O 1
ATOM 1019 N N . THR A 1 133 ? 6.032 5.432 -14.267 1.00 70.25 133 THR A N 1
ATOM 1020 C CA . THR A 1 133 ? 6.210 6.827 -13.876 1.00 70.25 133 THR A CA 1
ATOM 1021 C C . THR A 1 133 ? 6.263 6.921 -12.364 1.00 70.25 133 THR A C 1
ATOM 1023 O O . THR A 1 133 ? 5.317 6.522 -11.681 1.00 70.25 133 THR A O 1
ATOM 1026 N N . ALA A 1 134 ? 7.352 7.481 -11.840 1.00 71.56 134 ALA A N 1
ATOM 1027 C CA . ALA A 1 134 ? 7.430 7.846 -10.435 1.00 71.56 134 ALA A CA 1
ATOM 1028 C C . ALA A 1 134 ? 6.285 8.833 -10.127 1.00 71.56 134 ALA A C 1
ATOM 1030 O O . ALA A 1 134 ? 6.190 9.861 -10.807 1.00 71.56 134 ALA A O 1
ATOM 1031 N N . PRO A 1 135 ? 5.385 8.542 -9.168 1.00 72.50 135 PRO A N 1
ATOM 1032 C CA . PRO A 1 135 ? 4.337 9.484 -8.809 1.00 72.50 135 PRO A CA 1
ATOM 1033 C C . PRO A 1 135 ? 4.962 10.792 -8.326 1.00 72.50 135 PRO A C 1
ATOM 1035 O O . PRO A 1 135 ? 5.986 10.793 -7.639 1.00 72.50 135 PRO A O 1
ATOM 1038 N N . SER A 1 136 ? 4.324 11.915 -8.655 1.00 77.75 136 SER A N 1
ATOM 1039 C CA . SER A 1 136 ? 4.719 13.195 -8.074 1.00 77.75 136 SER A CA 1
ATOM 1040 C C . SER A 1 136 ? 4.564 13.148 -6.552 1.00 77.75 136 SER A C 1
ATOM 1042 O O . SER A 1 136 ? 3.704 12.436 -6.017 1.00 77.75 136 SER A O 1
ATOM 1044 N N . LEU A 1 137 ? 5.366 13.944 -5.841 1.00 76.25 137 LEU A N 1
ATOM 1045 C CA . LEU A 1 137 ? 5.309 14.024 -4.379 1.00 76.25 137 LEU A CA 1
ATOM 1046 C C . LEU A 1 137 ? 3.887 14.331 -3.879 1.00 76.25 137 LEU A C 1
ATOM 1048 O O . LEU A 1 137 ? 3.455 13.778 -2.873 1.00 76.25 137 LEU A O 1
ATOM 1052 N N . SER A 1 138 ? 3.130 15.151 -4.614 1.00 75.88 138 SER A N 1
ATOM 1053 C CA . SER A 1 138 ? 1.738 15.483 -4.297 1.00 75.88 138 SER A CA 1
ATOM 1054 C C . SER A 1 138 ? 0.808 14.270 -4.362 1.00 75.88 138 SER A C 1
ATOM 1056 O O . SER A 1 138 ? -0.033 14.102 -3.482 1.00 75.88 138 SER A O 1
ATOM 1058 N N . VAL A 1 139 ? 0.962 13.405 -5.371 1.00 78.69 139 VAL A N 1
ATOM 1059 C CA . VAL A 1 139 ? 0.157 12.178 -5.505 1.00 78.69 139 VAL A CA 1
ATOM 1060 C C . VAL A 1 139 ? 0.497 11.198 -4.385 1.00 78.69 139 VAL A C 1
ATOM 1062 O O . VAL A 1 139 ? -0.405 10.634 -3.765 1.00 78.69 139 VAL A O 1
ATOM 1065 N N . LEU A 1 140 ? 1.787 11.047 -4.071 1.00 78.44 140 LEU A N 1
ATOM 1066 C CA . LEU A 1 140 ? 2.242 10.215 -2.959 1.00 78.44 140 LEU A CA 1
ATOM 1067 C C . LEU A 1 140 ? 1.697 10.726 -1.616 1.00 78.44 140 LEU A C 1
ATOM 1069 O O . LEU A 1 140 ? 1.117 9.957 -0.849 1.00 78.44 140 LEU A O 1
ATOM 1073 N N . ALA A 1 141 ? 1.826 12.028 -1.351 1.00 81.69 141 ALA A N 1
ATOM 1074 C CA . ALA A 1 141 ? 1.325 12.663 -0.137 1.00 81.69 141 ALA A CA 1
ATOM 1075 C C . ALA A 1 141 ? -0.195 12.512 -0.000 1.00 81.69 141 ALA A C 1
ATOM 1077 O O . ALA A 1 141 ? -0.681 12.221 1.091 1.00 81.69 141 ALA A O 1
ATOM 1078 N N . LEU A 1 142 ? -0.945 12.641 -1.101 1.00 82.38 142 LEU A N 1
ATOM 1079 C CA . LEU A 1 142 ? -2.392 12.434 -1.109 1.00 82.38 142 LEU A CA 1
ATOM 1080 C C . LEU A 1 142 ? -2.762 10.985 -0.762 1.00 82.38 142 LEU A C 1
ATOM 1082 O O . LEU A 1 142 ? -3.664 10.762 0.046 1.00 82.38 142 LEU A O 1
ATOM 1086 N N . GLY A 1 143 ? -2.050 10.004 -1.324 1.00 82.69 143 GLY A N 1
ATOM 1087 C CA . GLY A 1 143 ? -2.240 8.588 -1.000 1.00 82.69 143 GLY A CA 1
ATOM 1088 C C . GLY A 1 143 ? -1.952 8.281 0.472 1.00 82.69 143 GLY A C 1
ATOM 1089 O O . GLY A 1 143 ? -2.771 7.655 1.152 1.00 82.69 143 GLY A O 1
ATOM 1090 N N . LEU A 1 144 ? -0.833 8.790 0.997 1.00 85.50 144 LEU A N 1
ATOM 1091 C CA . LEU A 1 144 ? -0.466 8.659 2.410 1.00 85.50 144 LEU A CA 1
ATOM 1092 C C . LEU A 1 144 ? -1.494 9.328 3.330 1.00 85.50 144 LEU A C 1
ATOM 1094 O O . LEU A 1 144 ? -1.920 8.725 4.316 1.00 85.50 144 LEU A O 1
ATOM 1098 N N . ALA A 1 145 ? -1.942 10.538 2.990 1.00 86.12 145 ALA A N 1
ATOM 1099 C CA . ALA A 1 145 ? -2.959 11.261 3.743 1.00 86.12 145 ALA A CA 1
ATOM 1100 C C . ALA A 1 145 ? -4.297 10.508 3.756 1.00 86.12 145 ALA A C 1
ATOM 1102 O O . ALA A 1 145 ? -4.924 10.386 4.809 1.00 86.12 145 ALA A O 1
ATOM 1103 N N . ALA A 1 146 ? -4.717 9.940 2.621 1.00 85.81 146 ALA A N 1
ATOM 1104 C CA . ALA A 1 146 ? -5.930 9.132 2.533 1.00 85.81 146 ALA A CA 1
ATOM 1105 C C . ALA A 1 146 ? -5.844 7.857 3.393 1.00 85.81 146 ALA A C 1
ATOM 1107 O O . ALA A 1 146 ? -6.816 7.494 4.065 1.00 85.81 146 ALA A O 1
ATOM 1108 N N . GLY A 1 147 ? -4.684 7.192 3.416 1.00 89.25 147 GLY A N 1
ATOM 1109 C CA . GLY A 1 147 ? -4.422 6.049 4.294 1.00 89.25 147 GLY A CA 1
ATOM 1110 C C . GLY A 1 147 ? -4.447 6.425 5.773 1.00 89.25 147 GLY A C 1
ATOM 1111 O O . GLY A 1 147 ? -5.168 5.804 6.559 1.00 89.25 147 GLY A O 1
ATOM 1112 N N . ALA A 1 148 ? -3.735 7.491 6.145 1.00 89.94 148 ALA A N 1
ATOM 1113 C CA . ALA A 1 148 ? -3.691 7.990 7.515 1.00 89.94 148 ALA A CA 1
ATOM 1114 C C . ALA A 1 148 ? -5.081 8.407 8.017 1.00 89.94 148 ALA A C 1
ATOM 1116 O O . ALA A 1 148 ? -5.480 8.038 9.123 1.00 89.94 148 ALA A O 1
ATOM 1117 N N . LEU A 1 149 ? -5.859 9.099 7.179 1.00 90.31 149 LEU A N 1
ATOM 1118 C CA . LEU A 1 149 ? -7.237 9.470 7.481 1.00 90.31 149 LEU A CA 1
ATOM 1119 C C . LEU A 1 149 ? -8.108 8.231 7.730 1.00 90.31 149 LEU A C 1
ATOM 1121 O O . LEU A 1 149 ? -8.846 8.191 8.712 1.00 90.31 149 LEU A O 1
ATOM 1125 N N . GLY A 1 150 ? -7.990 7.195 6.893 1.00 90.38 150 GLY A N 1
ATOM 1126 C CA . GLY A 1 150 ? -8.695 5.927 7.097 1.00 90.38 150 GLY A CA 1
ATOM 1127 C C . GLY A 1 150 ? -8.358 5.281 8.446 1.00 90.38 150 GLY A C 1
ATOM 1128 O O . GLY A 1 150 ? -9.254 4.854 9.177 1.00 90.38 150 GLY A O 1
ATOM 1129 N N . VAL A 1 151 ? -7.078 5.268 8.819 1.00 92.38 151 VAL A N 1
ATOM 1130 C CA . VAL A 1 151 ? -6.606 4.734 10.105 1.00 92.38 151 VAL A CA 1
ATOM 1131 C C . VAL A 1 151 ? -7.191 5.526 11.283 1.00 92.38 151 VAL A C 1
ATOM 1133 O O . VAL A 1 151 ? -7.769 4.924 12.188 1.00 92.38 151 VAL A O 1
ATOM 1136 N N . VAL A 1 152 ? -7.146 6.861 11.249 1.00 91.56 152 VAL A N 1
ATOM 1137 C CA . VAL A 1 152 ? -7.689 7.731 12.314 1.00 91.56 152 VAL A CA 1
ATOM 1138 C C . VAL A 1 152 ? -9.210 7.595 12.462 1.00 91.56 152 VAL A C 1
ATOM 1140 O O . VAL A 1 152 ? -9.736 7.563 13.583 1.00 91.56 152 VAL A O 1
ATOM 1143 N N . LEU A 1 153 ? -9.931 7.504 11.342 1.00 89.75 153 LEU A N 1
ATOM 1144 C CA . LEU A 1 153 ? -11.389 7.393 11.341 1.00 89.75 153 LEU A CA 1
ATOM 1145 C C . LEU A 1 153 ? -11.865 6.018 11.824 1.00 89.75 153 LEU A C 1
ATOM 1147 O O . LEU A 1 153 ? -12.861 5.933 12.546 1.00 89.75 153 LEU A O 1
ATOM 1151 N N . PHE A 1 154 ? -11.187 4.935 11.434 1.00 93.38 154 PHE A N 1
ATOM 1152 C CA . PHE A 1 154 ? -11.741 3.586 11.575 1.00 93.38 154 PHE A CA 1
ATOM 1153 C C . PHE A 1 154 ? -11.062 2.724 12.639 1.00 93.38 154 PHE A C 1
ATOM 1155 O O . PHE A 1 154 ? -11.755 1.908 13.256 1.00 93.38 154 PHE A O 1
ATOM 1162 N N . ALA A 1 155 ? -9.765 2.892 12.909 1.00 91.12 155 ALA A N 1
ATOM 1163 C CA . ALA A 1 155 ? -9.070 2.073 13.900 1.00 91.12 155 ALA A CA 1
ATOM 1164 C C . ALA A 1 155 ? -9.318 2.599 15.320 1.00 91.12 155 ALA A C 1
ATOM 1166 O O . ALA A 1 155 ? -9.079 3.763 15.625 1.00 91.12 155 ALA A O 1
ATOM 1167 N N . ARG A 1 156 ? -9.854 1.747 16.204 1.00 88.38 156 ARG A N 1
ATOM 1168 C CA . ARG A 1 156 ? -10.110 2.058 17.622 1.00 88.38 156 ARG A CA 1
ATOM 1169 C C . ARG A 1 156 ? -9.794 0.844 18.504 1.00 88.38 156 ARG A C 1
ATOM 1171 O O . ARG A 1 156 ? -10.009 -0.276 18.041 1.00 88.38 156 ARG A O 1
ATOM 1178 N N . PRO A 1 157 ? -9.346 1.026 19.763 1.00 89.06 157 PRO A N 1
ATOM 1179 C CA . PRO A 1 157 ? -9.156 2.287 20.508 1.00 89.06 157 PRO A CA 1
ATOM 1180 C C . PRO A 1 157 ? -8.005 3.162 19.982 1.00 89.06 157 PRO A C 1
ATOM 1182 O O . PRO A 1 157 ? -7.305 2.767 19.053 1.00 89.06 157 PRO A O 1
ATOM 1185 N N . HIS A 1 158 ? -7.836 4.374 20.538 1.00 86.06 158 HIS A N 1
ATOM 1186 C CA . HIS A 1 158 ? -6.918 5.365 19.963 1.00 86.06 158 HIS A CA 1
ATOM 1187 C C . HIS A 1 158 ? -5.456 4.909 19.893 1.00 86.06 158 HIS A C 1
ATOM 1189 O O . HIS A 1 158 ? -4.740 5.246 18.956 1.00 86.06 158 HIS A O 1
ATOM 1195 N N . THR A 1 159 ? -5.044 4.089 20.853 1.00 85.50 159 THR A N 1
ATOM 1196 C CA . THR A 1 159 ? -3.713 3.480 20.904 1.00 85.50 159 THR A CA 1
ATOM 1197 C C . THR A 1 159 ? -3.372 2.700 19.636 1.00 85.50 159 THR A C 1
ATOM 1199 O O . THR A 1 159 ? -2.240 2.768 19.169 1.00 85.50 159 THR A O 1
ATOM 1202 N N . VAL A 1 160 ? -4.357 2.031 19.024 1.00 87.00 160 VAL A N 1
ATOM 1203 C CA . VAL A 1 160 ? -4.149 1.231 17.810 1.00 87.00 160 VAL A CA 1
ATOM 1204 C C . VAL A 1 160 ? -3.783 2.112 16.620 1.00 87.00 160 VAL A C 1
ATOM 1206 O O . VAL A 1 160 ? -2.810 1.827 15.929 1.00 87.00 160 VAL A O 1
ATOM 1209 N N . TRP A 1 161 ? -4.536 3.188 16.363 1.00 89.25 161 TRP A N 1
ATOM 1210 C CA . TRP A 1 161 ? -4.229 4.041 15.213 1.00 89.25 161 TRP A CA 1
ATOM 1211 C C . TRP A 1 161 ? -2.922 4.807 15.412 1.00 89.25 161 TRP A C 1
ATOM 1213 O O . TRP A 1 161 ? -2.178 4.955 14.449 1.00 89.25 161 TRP A O 1
ATOM 1223 N N . VAL A 1 162 ? -2.597 5.227 16.643 1.00 88.19 162 VAL A N 1
ATOM 1224 C CA . VAL A 1 162 ? -1.295 5.847 16.942 1.00 88.19 162 VAL A CA 1
ATOM 1225 C C . VAL A 1 162 ? -0.167 4.884 16.606 1.00 88.19 162 VAL A C 1
ATOM 1227 O O . VAL A 1 162 ? 0.770 5.276 15.922 1.00 88.19 162 VAL A O 1
ATOM 1230 N N . ALA A 1 163 ? -0.269 3.626 17.040 1.00 86.94 163 ALA A N 1
ATOM 1231 C CA . ALA A 1 163 ? 0.753 2.624 16.773 1.00 86.94 163 ALA A CA 1
ATOM 1232 C C . ALA A 1 163 ? 0.915 2.352 15.267 1.00 86.94 163 ALA A C 1
ATOM 1234 O O . ALA A 1 163 ? 2.036 2.332 14.765 1.00 86.94 163 ALA A O 1
ATOM 1235 N N . ILE A 1 164 ? -0.193 2.226 14.526 1.00 87.88 164 ILE A N 1
ATOM 1236 C CA . ILE A 1 164 ? -0.159 2.039 13.066 1.00 87.88 164 ILE A CA 1
ATOM 1237 C C . ILE A 1 164 ? 0.520 3.232 12.376 1.00 87.88 164 ILE A C 1
ATOM 1239 O O . ILE A 1 164 ? 1.400 3.027 11.540 1.00 87.88 164 ILE A O 1
ATOM 1243 N N . LEU A 1 165 ? 0.145 4.469 12.728 1.00 89.44 165 LEU A N 1
ATOM 1244 C CA . LEU A 1 165 ? 0.737 5.673 12.136 1.00 89.44 165 LEU A CA 1
ATOM 1245 C C . LEU A 1 165 ? 2.209 5.844 12.518 1.00 89.44 165 LEU A C 1
ATOM 1247 O O . LEU A 1 165 ? 3.008 6.213 11.665 1.00 89.44 165 LEU A O 1
ATOM 1251 N N . ALA A 1 166 ? 2.577 5.556 13.767 1.00 86.19 166 ALA A N 1
ATOM 1252 C CA . ALA A 1 166 ? 3.954 5.631 14.240 1.00 86.19 166 ALA A CA 1
ATOM 1253 C C . ALA A 1 166 ? 4.863 4.658 13.485 1.00 86.19 166 ALA A C 1
ATOM 1255 O O . ALA A 1 166 ? 5.921 5.056 13.008 1.00 86.19 166 ALA A O 1
ATOM 1256 N N . LEU A 1 167 ? 4.433 3.404 13.314 1.00 86.44 167 LEU A N 1
ATOM 1257 C CA . LEU A 1 167 ? 5.198 2.411 12.556 1.00 86.44 167 LEU A CA 1
ATOM 1258 C C . LEU A 1 167 ? 5.229 2.715 11.061 1.00 86.44 167 LEU A C 1
ATOM 1260 O O . LEU A 1 167 ? 6.262 2.522 10.428 1.00 86.44 167 LEU A O 1
ATOM 1264 N N . GLY A 1 168 ? 4.121 3.208 10.500 1.00 85.50 168 GLY A N 1
ATOM 1265 C CA . GLY A 1 168 ? 4.088 3.691 9.122 1.00 85.50 168 GLY A CA 1
ATOM 1266 C C . GLY A 1 168 ? 5.080 4.835 8.910 1.00 85.50 168 GLY A C 1
ATOM 1267 O O . GLY A 1 168 ? 5.914 4.762 8.015 1.00 85.50 168 GLY A O 1
ATOM 1268 N N . GLY A 1 169 ? 5.057 5.847 9.781 1.00 86.06 169 GLY A N 1
ATOM 1269 C CA . GLY A 1 169 ? 5.986 6.976 9.753 1.00 86.06 169 GLY A CA 1
ATOM 1270 C C . GLY A 1 169 ? 7.443 6.550 9.925 1.00 86.06 169 GLY A C 1
ATOM 1271 O O . GLY A 1 169 ? 8.286 6.956 9.133 1.00 86.06 169 GLY A O 1
ATOM 1272 N N . LEU A 1 170 ? 7.735 5.671 10.890 1.00 85.25 170 LEU A N 1
ATOM 1273 C CA . LEU A 1 170 ? 9.072 5.104 11.083 1.00 85.25 170 LEU A CA 1
ATOM 1274 C C . LEU A 1 170 ? 9.561 4.371 9.828 1.00 85.25 170 LEU A C 1
ATOM 1276 O O . LEU A 1 170 ? 10.708 4.546 9.42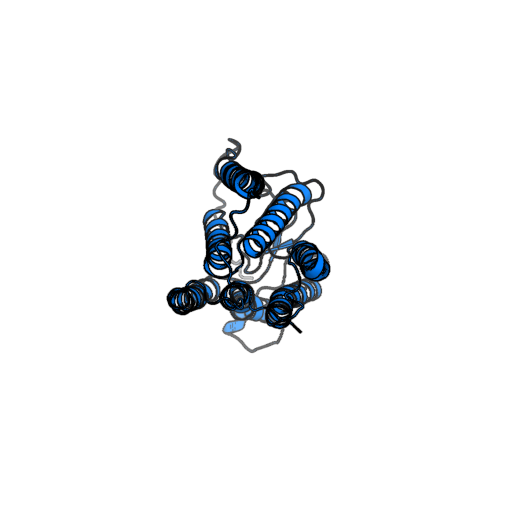8 1.00 85.25 170 LEU A O 1
ATOM 1280 N N . ASN A 1 171 ? 8.696 3.589 9.181 1.00 85.56 171 ASN A N 1
ATOM 1281 C CA . ASN A 1 171 ? 9.041 2.914 7.936 1.00 85.56 171 ASN A CA 1
ATOM 1282 C C . ASN A 1 171 ? 9.371 3.912 6.813 1.00 85.56 171 ASN A C 1
ATOM 1284 O O . ASN A 1 171 ? 10.355 3.725 6.106 1.00 85.56 171 ASN A O 1
ATOM 1288 N N . LEU A 1 172 ? 8.601 4.998 6.677 1.00 84.12 172 LEU A N 1
ATOM 1289 C CA . LEU A 1 172 ? 8.896 6.058 5.704 1.00 84.12 172 LEU A CA 1
ATOM 1290 C C . LEU A 1 172 ? 10.222 6.772 6.020 1.00 84.12 172 LEU A C 1
ATOM 1292 O O . LEU A 1 172 ? 10.989 7.040 5.099 1.00 84.12 172 LEU A O 1
ATOM 1296 N N . CYS A 1 173 ? 10.530 7.024 7.299 1.00 83.62 173 CYS A N 1
ATOM 1297 C CA . CYS A 1 173 ? 11.837 7.550 7.713 1.00 83.62 173 CYS A CA 1
ATOM 1298 C C . CYS A 1 173 ? 12.974 6.622 7.293 1.00 83.62 173 CYS A C 1
ATOM 1300 O O . CYS A 1 173 ? 13.973 7.083 6.754 1.00 83.62 173 CYS A O 1
ATOM 1302 N N . LEU A 1 174 ? 12.832 5.320 7.550 1.00 82.06 174 LEU A N 1
ATOM 1303 C CA . LEU A 1 174 ? 13.854 4.336 7.207 1.00 82.06 174 LEU A CA 1
ATOM 1304 C C . LEU A 1 174 ? 14.068 4.260 5.696 1.00 82.06 174 LEU A C 1
ATOM 1306 O O . LEU A 1 174 ? 15.214 4.264 5.264 1.00 82.06 174 LEU A O 1
ATOM 1310 N N . LEU A 1 175 ? 12.997 4.281 4.899 1.00 80.12 175 LEU A N 1
ATOM 1311 C CA . LEU A 1 175 ? 13.101 4.361 3.439 1.00 80.12 175 LEU A CA 1
ATOM 1312 C C . LEU A 1 175 ? 13.833 5.632 3.000 1.00 80.12 175 LEU A C 1
ATOM 1314 O O . LEU A 1 175 ? 14.751 5.567 2.188 1.00 80.12 175 LEU A O 1
ATOM 1318 N N . GLN A 1 176 ? 13.502 6.783 3.588 1.00 79.75 176 GLN A N 1
ATOM 1319 C CA . GLN A 1 176 ? 14.186 8.031 3.261 1.00 79.75 176 GLN A CA 1
ATOM 1320 C C . GLN A 1 176 ? 15.671 8.010 3.651 1.00 79.75 176 GLN A C 1
ATOM 1322 O O . GLN A 1 176 ? 16.497 8.540 2.915 1.00 79.75 176 GLN A O 1
ATOM 1327 N N . LEU A 1 177 ? 16.030 7.405 4.784 1.00 80.50 177 LEU A N 1
ATOM 1328 C CA . LEU A 1 177 ? 17.418 7.317 5.244 1.00 80.50 177 LEU A CA 1
ATOM 1329 C C . LEU A 1 177 ? 18.241 6.318 4.420 1.00 80.50 177 LEU A C 1
ATOM 1331 O O . L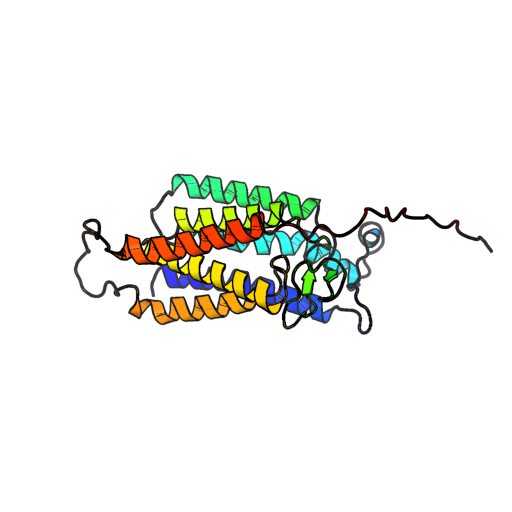EU A 1 177 ? 19.378 6.605 4.046 1.00 80.50 177 LEU A O 1
ATOM 1335 N N . ILE A 1 178 ? 17.679 5.142 4.145 1.00 78.25 178 ILE A N 1
ATOM 1336 C CA . ILE A 1 178 ? 18.390 4.043 3.485 1.00 78.25 178 ILE A CA 1
ATOM 1337 C C . ILE A 1 178 ? 18.451 4.281 1.976 1.00 78.25 178 ILE A C 1
ATOM 1339 O O . ILE A 1 178 ? 19.536 4.235 1.397 1.00 78.25 178 ILE A O 1
ATOM 1343 N N . ASP A 1 179 ? 17.310 4.587 1.358 1.00 72.00 179 ASP A N 1
ATOM 1344 C CA . ASP A 1 179 ? 17.177 4.688 -0.098 1.00 72.00 179 ASP A CA 1
ATOM 1345 C C . ASP A 1 179 ? 17.214 6.123 -0.620 1.00 72.00 179 ASP A C 1
ATOM 1347 O O . ASP A 1 179 ? 17.333 6.331 -1.826 1.00 72.00 179 ASP A O 1
ATOM 1351 N N . GLY A 1 180 ? 17.096 7.123 0.259 1.00 72.69 180 GLY A N 1
ATOM 1352 C CA . GLY A 1 180 ? 17.072 8.529 -0.145 1.00 72.69 180 GLY A CA 1
ATOM 1353 C C . GLY A 1 180 ? 15.751 8.981 -0.771 1.00 72.69 180 GLY A C 1
ATOM 1354 O O . GLY A 1 180 ? 15.645 10.138 -1.188 1.00 72.69 180 GLY A O 1
ATOM 1355 N N . ASN A 1 181 ? 14.752 8.093 -0.857 1.00 71.44 181 ASN A N 1
ATOM 1356 C CA . ASN A 1 181 ? 13.495 8.368 -1.538 1.00 71.44 181 ASN A CA 1
ATOM 1357 C C . ASN A 1 181 ? 12.319 7.540 -0.981 1.00 71.44 181 ASN A C 1
ATOM 1359 O O . ASN A 1 181 ? 12.404 6.322 -0.838 1.00 71.44 181 ASN A O 1
ATOM 1363 N N . VAL A 1 182 ? 11.184 8.203 -0.738 1.00 70.56 182 VAL A N 1
ATOM 1364 C CA . VAL A 1 182 ? 9.921 7.599 -0.263 1.00 70.56 182 VAL A CA 1
ATOM 1365 C C . VAL A 1 182 ? 9.068 7.026 -1.410 1.00 70.56 182 VAL A C 1
ATOM 1367 O O . VAL A 1 182 ? 8.115 6.286 -1.180 1.00 70.56 182 VAL A O 1
ATOM 1370 N N . VAL A 1 183 ? 9.394 7.347 -2.664 1.00 60.72 183 VAL A N 1
ATOM 1371 C CA . VAL A 1 183 ? 8.569 7.050 -3.853 1.00 60.72 183 VAL A CA 1
ATOM 1372 C C . VAL A 1 183 ? 8.529 5.551 -4.217 1.00 60.72 183 VAL A C 1
ATOM 1374 O O . VAL A 1 183 ? 7.735 5.128 -5.057 1.00 60.72 183 VAL A O 1
ATOM 1377 N N . LEU A 1 184 ? 9.343 4.711 -3.577 1.00 57.44 184 LEU A N 1
ATOM 1378 C CA . LEU A 1 184 ? 9.582 3.331 -4.009 1.00 57.44 184 LEU A CA 1
ATOM 1379 C C . LEU A 1 184 ? 8.775 2.347 -3.151 1.00 57.44 184 LEU A C 1
ATOM 1381 O O . LEU A 1 184 ? 9.226 1.840 -2.125 1.00 57.44 184 LEU A O 1
ATOM 1385 N N . ILE A 1 185 ? 7.548 2.077 -3.602 1.00 59.78 185 ILE A N 1
ATOM 1386 C CA . ILE A 1 185 ? 6.558 1.258 -2.886 1.00 59.78 185 ILE A CA 1
ATOM 1387 C C . ILE A 1 185 ? 6.993 -0.221 -2.746 1.00 59.78 185 ILE A C 1
ATOM 1389 O O . ILE A 1 185 ? 6.573 -0.904 -1.811 1.00 59.78 185 ILE A O 1
ATOM 1393 N N . SER A 1 186 ? 7.910 -0.706 -3.592 1.00 58.56 186 SER A N 1
ATOM 1394 C CA . SER A 1 186 ? 8.390 -2.099 -3.572 1.00 58.56 186 SER A CA 1
ATOM 1395 C C . SER A 1 186 ? 9.214 -2.485 -2.334 1.00 58.56 186 SER A C 1
ATOM 1397 O O . SER A 1 186 ? 9.603 -3.637 -2.173 1.00 58.56 186 SER A O 1
ATOM 1399 N N . LYS A 1 187 ? 9.539 -1.527 -1.457 1.00 66.44 187 LYS A N 1
ATOM 1400 C CA . LYS A 1 187 ? 10.366 -1.750 -0.257 1.00 66.44 187 LYS A CA 1
ATOM 1401 C C . LYS A 1 187 ? 9.573 -1.683 1.054 1.00 66.44 187 LYS A C 1
ATOM 1403 O O . LYS A 1 187 ? 10.145 -1.632 2.138 1.00 66.44 187 LYS A O 1
ATOM 1408 N N . LEU A 1 188 ? 8.239 -1.758 0.982 1.00 66.25 188 LEU A N 1
ATOM 1409 C CA . LEU A 1 188 ? 7.343 -1.783 2.150 1.00 66.25 188 LEU A CA 1
ATOM 1410 C C . LEU A 1 188 ? 7.388 -3.090 2.976 1.00 66.25 188 LEU A C 1
ATOM 1412 O O . LEU A 1 188 ? 6.646 -3.226 3.951 1.00 66.25 188 LEU A O 1
ATOM 1416 N N . CYS A 1 189 ? 8.247 -4.056 2.641 1.00 67.62 189 CYS A N 1
ATOM 1417 C CA . CYS A 1 189 ? 8.361 -5.319 3.377 1.00 67.62 189 CYS A CA 1
ATOM 1418 C C . CYS A 1 189 ? 8.731 -5.122 4.858 1.00 67.62 189 CYS A C 1
ATOM 1420 O O . CYS A 1 189 ? 8.219 -5.838 5.722 1.00 67.62 189 CYS A O 1
ATOM 1422 N N . PHE A 1 190 ? 9.541 -4.107 5.177 1.00 72.81 190 PHE A N 1
ATOM 1423 C CA . PHE A 1 190 ? 9.944 -3.813 6.553 1.00 72.81 190 PHE A CA 1
ATOM 1424 C C . PHE A 1 190 ? 8.751 -3.401 7.428 1.00 72.81 190 PHE A C 1
ATOM 1426 O O . PHE A 1 190 ? 8.651 -3.798 8.590 1.00 72.81 190 PHE A O 1
ATOM 1433 N N . TRP A 1 191 ? 7.771 -2.709 6.845 1.00 76.75 191 TRP A N 1
ATOM 1434 C CA . TRP A 1 191 ? 6.538 -2.347 7.537 1.00 76.75 191 TRP A CA 1
ATOM 1435 C C . TRP A 1 191 ? 5.717 -3.566 7.963 1.00 76.75 191 TRP A C 1
ATOM 1437 O O . TRP A 1 191 ? 5.136 -3.561 9.049 1.00 76.75 191 TRP A O 1
ATOM 1447 N N . CYS A 1 192 ? 5.713 -4.635 7.159 1.00 76.06 192 CYS A N 1
ATOM 1448 C CA . CYS A 1 192 ? 5.044 -5.888 7.519 1.00 76.06 192 CYS A CA 1
ATO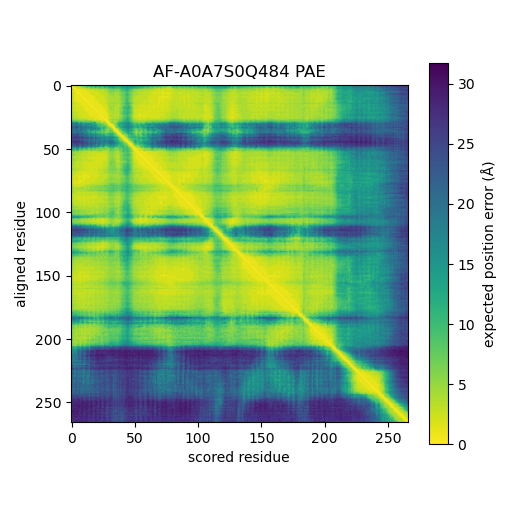M 1449 C C . CYS A 1 192 ? 5.634 -6.471 8.794 1.00 76.06 192 CYS A C 1
ATOM 1451 O O . CYS A 1 192 ? 4.891 -6.853 9.688 1.00 76.06 192 CYS A O 1
ATOM 1453 N N . ILE A 1 193 ? 6.967 -6.521 8.876 1.00 79.25 193 ILE A N 1
ATOM 1454 C CA . ILE A 1 193 ? 7.685 -7.062 10.031 1.00 79.25 193 ILE A CA 1
ATOM 1455 C C . ILE A 1 193 ? 7.363 -6.226 11.269 1.00 79.25 193 ILE A C 1
ATOM 1457 O O . ILE A 1 193 ? 6.985 -6.781 12.298 1.00 79.25 193 ILE A O 1
ATOM 1461 N N . LEU A 1 194 ? 7.431 -4.897 11.155 1.00 81.56 194 LEU A N 1
ATOM 1462 C CA . LEU A 1 194 ? 7.099 -3.985 12.250 1.00 81.56 194 LEU A CA 1
ATOM 1463 C C . LEU A 1 194 ? 5.659 -4.171 12.746 1.00 81.56 194 LEU A C 1
ATOM 1465 O O . LEU A 1 194 ? 5.422 -4.241 13.952 1.00 81.56 194 LEU A O 1
ATOM 1469 N N . LEU A 1 195 ? 4.696 -4.295 11.831 1.00 80.69 195 LEU A N 1
ATOM 1470 C CA . LEU A 1 195 ? 3.305 -4.567 12.185 1.00 80.69 195 LEU A CA 1
ATOM 1471 C C . LEU A 1 195 ? 3.128 -5.960 12.795 1.00 80.69 195 LEU A C 1
ATOM 1473 O O . LEU A 1 195 ? 2.392 -6.091 13.766 1.00 80.69 195 LEU A O 1
ATOM 1477 N N . SER A 1 196 ? 3.811 -6.986 12.285 1.00 82.00 196 SER A N 1
ATOM 1478 C CA . SER A 1 196 ? 3.821 -8.330 12.881 1.00 82.00 196 SER A CA 1
ATOM 1479 C C . SER A 1 196 ? 4.317 -8.330 14.306 1.00 82.00 196 SER A C 1
ATOM 1481 O O . SER A 1 196 ? 3.671 -8.924 15.164 1.00 82.00 196 SER A O 1
ATOM 1483 N N . LEU A 1 197 ? 5.396 -7.608 14.588 1.00 82.94 197 LEU A N 1
ATOM 1484 C CA . LEU A 1 197 ? 5.889 -7.455 15.950 1.00 82.94 197 LEU A CA 1
ATOM 1485 C C . LEU A 1 197 ? 4.882 -6.701 16.827 1.00 82.94 197 LEU A C 1
ATOM 1487 O O . LEU A 1 197 ? 4.609 -7.135 17.943 1.00 82.94 197 LEU A O 1
ATOM 1491 N N . LEU A 1 198 ? 4.271 -5.628 16.315 1.00 83.44 198 LEU A N 1
ATOM 1492 C CA . LEU A 1 198 ? 3.258 -4.866 17.050 1.00 83.44 198 LEU A CA 1
ATOM 1493 C C . LEU A 1 198 ? 2.038 -5.717 17.419 1.00 83.44 198 LEU A C 1
ATOM 1495 O O . LEU A 1 198 ? 1.595 -5.680 18.566 1.00 83.44 198 LEU A O 1
ATOM 1499 N N . PHE A 1 199 ? 1.487 -6.463 16.460 1.00 81.62 199 PHE A N 1
ATOM 1500 C CA . PHE A 1 199 ? 0.296 -7.286 16.673 1.00 81.62 199 PHE A CA 1
ATOM 1501 C C . PHE A 1 199 ? 0.605 -8.571 17.447 1.00 81.62 199 PHE A C 1
ATOM 1503 O O . PHE A 1 199 ? -0.217 -9.000 18.250 1.00 81.62 199 PHE A O 1
ATOM 1510 N N . ALA A 1 200 ? 1.805 -9.143 17.314 1.00 82.00 200 ALA A N 1
ATOM 1511 C CA . ALA A 1 200 ? 2.261 -10.206 18.211 1.00 82.00 200 ALA A CA 1
ATOM 1512 C C . ALA A 1 200 ? 2.386 -9.704 19.661 1.00 82.00 200 ALA A C 1
ATOM 1514 O O . ALA A 1 200 ? 2.045 -10.423 20.598 1.00 82.00 200 ALA A O 1
ATOM 1515 N N . ALA A 1 201 ? 2.811 -8.450 19.843 1.00 81.19 201 ALA A N 1
ATOM 1516 C CA . ALA A 1 201 ? 2.883 -7.785 21.139 1.00 81.19 201 ALA A CA 1
ATOM 1517 C C . ALA A 1 201 ? 1.533 -7.232 21.632 1.00 81.19 201 ALA A C 1
ATOM 1519 O O . ALA A 1 201 ? 1.498 -6.659 22.719 1.00 81.19 201 ALA A O 1
ATOM 1520 N N . GLU A 1 202 ? 0.427 -7.397 20.890 1.00 81.81 202 GLU A N 1
ATOM 1521 C CA . GLU A 1 202 ? -0.910 -6.895 21.265 1.00 81.81 202 GLU A CA 1
ATOM 1522 C C . GLU A 1 202 ? -1.295 -7.178 22.728 1.00 81.81 202 GLU A C 1
ATOM 1524 O O . GLU A 1 202 ? -1.752 -6.244 23.392 1.00 81.81 202 GLU A O 1
ATOM 1529 N N . PRO A 1 203 ? -1.053 -8.384 23.287 1.00 77.81 203 PRO A N 1
ATOM 1530 C CA . PRO A 1 203 ? -1.376 -8.671 24.684 1.00 77.81 203 PRO A CA 1
ATOM 1531 C C . PRO A 1 203 ? -0.663 -7.772 25.707 1.00 77.81 203 PRO A C 1
ATOM 1533 O O . PRO A 1 203 ? -1.151 -7.634 26.826 1.00 77.81 203 PRO A O 1
ATOM 1536 N N . LEU A 1 204 ? 0.480 -7.175 25.349 1.00 76.88 204 LEU A N 1
ATOM 1537 C CA . LEU A 1 204 ? 1.286 -6.337 26.242 1.00 76.88 204 LEU A CA 1
ATOM 1538 C C . LEU A 1 204 ? 0.769 -4.897 26.331 1.00 76.88 204 LEU A C 1
ATOM 1540 O O . LEU A 1 204 ? 0.888 -4.270 27.380 1.00 76.88 204 LEU A O 1
ATOM 1544 N N . TRP A 1 205 ? 0.217 -4.356 25.242 1.00 76.75 205 TRP A N 1
ATOM 1545 C CA . TRP A 1 205 ? -0.187 -2.943 25.157 1.00 76.75 205 TRP A CA 1
ATOM 1546 C C . TRP A 1 205 ? -1.696 -2.739 25.041 1.00 76.75 205 TRP A C 1
ATOM 1548 O O . TRP A 1 205 ? -2.179 -1.604 25.088 1.00 76.75 205 TRP A O 1
ATOM 1558 N N . LEU A 1 206 ? -2.458 -3.822 24.915 1.00 74.19 206 LEU A N 1
ATOM 1559 C CA . LEU A 1 206 ? -3.904 -3.786 24.950 1.00 74.19 206 LEU A CA 1
ATOM 1560 C C . LEU A 1 206 ? -4.384 -4.851 25.940 1.00 74.19 206 LEU A C 1
ATOM 1562 O O . LEU A 1 206 ? -4.358 -6.037 25.604 1.00 74.19 206 LEU A O 1
ATOM 1566 N N . PRO A 1 207 ? -4.799 -4.454 27.161 1.00 61.44 207 PRO A N 1
ATOM 1567 C CA . PRO A 1 207 ? -5.208 -5.401 28.185 1.00 61.44 207 PRO A CA 1
ATOM 1568 C C . PRO A 1 207 ? -6.258 -6.343 27.610 1.00 61.44 207 PRO A C 1
ATOM 1570 O O . PRO A 1 207 ? -7.298 -5.903 27.104 1.00 61.44 207 PRO A O 1
ATOM 1573 N N . SER A 1 208 ? -5.956 -7.641 27.628 1.00 58.28 208 SER A N 1
ATOM 1574 C CA . SER A 1 208 ? -6.901 -8.652 27.180 1.00 58.28 208 SER A CA 1
ATOM 1575 C C . SER A 1 208 ? -8.160 -8.491 28.022 1.00 58.28 208 SER A C 1
ATOM 1577 O O . SER A 1 208 ? -8.085 -8.471 29.248 1.00 58.28 208 SER A O 1
ATOM 1579 N N . ALA A 1 209 ? -9.321 -8.346 27.384 1.00 54.12 209 ALA A N 1
ATOM 1580 C CA . ALA A 1 209 ? -10.615 -8.257 28.062 1.00 54.12 209 ALA A CA 1
ATOM 1581 C C . ALA A 1 209 ? -11.039 -9.617 28.670 1.00 54.12 209 ALA A C 1
ATOM 1583 O O . ALA A 1 209 ? -12.183 -10.046 28.537 1.00 54.12 209 ALA A O 1
ATOM 1584 N N . ALA A 1 210 ? -10.099 -10.322 29.295 1.00 46.22 210 ALA A N 1
ATOM 1585 C CA . ALA A 1 210 ? -10.296 -11.477 30.149 1.00 46.22 210 ALA A CA 1
ATOM 1586 C C . ALA A 1 210 ? -10.213 -10.943 31.594 1.00 46.22 210 ALA A C 1
ATOM 1588 O O . ALA A 1 210 ? -9.172 -10.444 31.993 1.00 46.22 210 ALA A O 1
ATOM 1589 N N . ALA A 1 211 ? -11.257 -10.912 32.419 1.00 40.03 211 ALA A N 1
ATOM 1590 C CA . ALA A 1 211 ? -12.381 -11.824 32.513 1.00 40.03 211 ALA A CA 1
ATOM 1591 C C . ALA A 1 211 ? -13.686 -11.105 32.925 1.00 40.03 211 ALA A C 1
ATOM 1593 O O . ALA A 1 211 ? -13.712 -10.269 33.826 1.00 40.03 211 ALA A O 1
ATOM 1594 N N . GLY A 1 212 ? -14.793 -11.481 32.281 1.00 43.38 212 GLY A N 1
ATOM 1595 C CA . GLY A 1 212 ? -16.138 -11.490 32.874 1.00 43.38 212 GLY A CA 1
ATOM 1596 C C . GLY A 1 212 ? -16.901 -10.172 33.049 1.00 43.38 212 GLY A C 1
ATOM 1597 O O . GLY A 1 212 ? -18.128 -10.206 33.056 1.00 43.38 212 GLY A O 1
ATOM 1598 N N . SER A 1 213 ? -16.257 -9.013 33.140 1.00 44.91 213 SER A N 1
ATOM 1599 C CA . SER A 1 213 ? -16.982 -7.739 33.232 1.00 44.91 213 SER A CA 1
ATOM 1600 C C . SER A 1 213 ? -17.024 -7.063 31.867 1.00 44.91 213 SER A C 1
ATOM 1602 O O . SER A 1 213 ? -15.991 -6.867 31.238 1.00 44.91 213 SER A O 1
ATOM 1604 N N . ARG A 1 214 ? -18.222 -6.700 31.377 1.00 44.38 214 ARG A N 1
ATOM 1605 C CA . ARG A 1 214 ? -18.342 -5.693 30.311 1.00 44.38 214 ARG A CA 1
ATOM 1606 C C . ARG A 1 214 ? -17.644 -4.444 30.850 1.00 44.38 214 ARG A C 1
ATOM 1608 O O . ARG A 1 214 ? -18.201 -3.842 31.772 1.00 44.38 214 ARG A O 1
ATOM 1615 N N . PRO A 1 215 ? -16.484 -4.021 30.319 1.00 44.81 215 PRO A N 1
ATOM 1616 C CA . PRO A 1 215 ? -15.965 -2.734 30.707 1.00 44.81 215 PRO A CA 1
ATOM 1617 C C . PRO A 1 215 ? -16.937 -1.720 30.111 1.00 44.81 215 PRO A C 1
ATOM 1619 O O . PRO A 1 215 ? -16.997 -1.502 28.900 1.00 44.81 215 PRO A O 1
ATOM 1622 N N . SER A 1 216 ? -17.767 -1.138 30.974 1.00 46.88 216 SER A N 1
ATOM 1623 C CA . SER A 1 216 ? -18.249 0.217 30.774 1.00 46.88 216 SER A CA 1
ATOM 1624 C C . SER A 1 216 ? -16.984 1.039 30.564 1.00 46.88 216 SER A C 1
ATOM 1626 O O . SER A 1 216 ? -16.273 1.336 31.522 1.00 46.88 216 SER A O 1
ATOM 1628 N N . ILE A 1 217 ? -16.637 1.302 29.302 1.00 48.44 217 ILE A N 1
ATOM 1629 C CA . ILE A 1 217 ? -15.555 2.212 28.939 1.00 48.44 217 ILE A CA 1
ATOM 1630 C C . ILE A 1 217 ? -16.055 3.602 29.344 1.00 48.44 217 ILE A C 1
ATOM 1632 O O . ILE A 1 217 ? -16.507 4.393 28.519 1.00 48.44 217 ILE A O 1
ATOM 1636 N N . LYS A 1 218 ? -16.044 3.886 30.652 1.00 47.69 218 LYS A N 1
ATOM 1637 C CA . LYS A 1 218 ? -15.955 5.249 31.153 1.00 47.69 218 LYS A CA 1
ATOM 1638 C C . LYS A 1 218 ? -14.705 5.797 30.497 1.00 47.69 218 LYS A C 1
ATOM 1640 O O . LYS A 1 218 ? -13.640 5.220 30.687 1.00 47.69 218 LYS A O 1
ATOM 1645 N N . ALA A 1 219 ? -14.895 6.818 29.661 1.00 49.50 219 ALA A N 1
ATOM 1646 C CA . ALA A 1 219 ? -13.869 7.490 28.881 1.00 49.50 219 ALA A CA 1
ATOM 1647 C C . ALA A 1 219 ? -12.554 7.526 29.662 1.00 49.50 219 ALA A C 1
ATOM 1649 O O . ALA A 1 219 ? -12.399 8.294 30.613 1.00 49.50 219 ALA A O 1
ATOM 1650 N N . GLU A 1 220 ? -11.657 6.617 29.299 1.00 45.06 220 GLU A N 1
ATOM 1651 C CA . GLU A 1 220 ? -10.371 6.465 29.942 1.00 45.06 220 GLU A CA 1
ATOM 1652 C C . GLU A 1 220 ? -9.627 7.780 29.702 1.00 45.06 220 GLU A C 1
ATOM 1654 O O . GLU A 1 220 ? -9.268 8.116 28.569 1.00 45.06 220 GLU A O 1
ATOM 1659 N N . ARG A 1 221 ? -9.499 8.594 30.758 1.00 48.47 221 ARG A N 1
ATOM 1660 C CA . ARG A 1 221 ? -8.697 9.819 30.744 1.00 48.47 221 ARG A CA 1
ATOM 1661 C C . ARG A 1 221 ? -7.237 9.393 30.704 1.00 48.47 221 ARG A C 1
ATOM 1663 O O . ARG A 1 221 ? -6.563 9.339 31.723 1.00 48.47 221 ARG A O 1
ATOM 1670 N N . TRP A 1 222 ? -6.770 9.051 29.513 1.00 45.69 222 TRP A N 1
ATOM 1671 C CA . TRP A 1 222 ? -5.371 8.753 29.271 1.00 45.69 222 TRP A CA 1
ATOM 1672 C C . TRP A 1 222 ? -4.505 9.998 29.545 1.00 45.69 222 TRP A C 1
ATOM 1674 O O . TRP A 1 222 ? -4.780 11.060 28.975 1.00 45.69 222 TRP A O 1
ATOM 1684 N N . PRO A 1 223 ? -3.393 9.873 30.295 1.00 46.44 223 PRO A N 1
ATOM 1685 C CA . PRO A 1 223 ? -2.327 10.877 30.318 1.00 46.44 223 PRO A CA 1
ATOM 1686 C C . PRO A 1 223 ? -1.490 10.886 29.015 1.00 46.44 223 PRO A C 1
ATOM 1688 O O . PRO A 1 223 ? -0.547 11.660 28.881 1.00 46.44 223 PRO A O 1
ATOM 1691 N N . ALA A 1 224 ? -1.865 10.092 28.001 1.00 48.12 224 ALA A N 1
ATOM 1692 C CA . ALA A 1 224 ? -1.186 9.965 26.704 1.00 48.12 224 ALA A CA 1
ATOM 1693 C C . ALA A 1 224 ? -1.203 11.213 25.806 1.00 48.12 224 ALA A C 1
ATOM 1695 O O . ALA A 1 224 ? -0.674 11.156 24.697 1.00 48.12 224 ALA A O 1
ATOM 1696 N N . ARG A 1 225 ? -1.743 12.352 26.260 1.00 52.34 225 ARG A N 1
ATOM 1697 C CA . ARG A 1 225 ? -1.615 13.625 25.529 1.00 52.34 225 ARG A CA 1
ATOM 1698 C C . ARG A 1 225 ? -0.150 13.972 25.248 1.00 52.34 225 ARG A C 1
ATOM 1700 O O . ARG A 1 225 ? 0.135 14.491 24.178 1.00 52.34 225 ARG A O 1
ATOM 1707 N N . GLY A 1 226 ? 0.759 13.616 26.162 1.00 51.09 226 GLY A N 1
ATOM 1708 C CA . GLY A 1 226 ? 2.197 13.830 25.998 1.00 51.09 226 GLY A CA 1
ATOM 1709 C C . GLY A 1 226 ? 2.802 12.966 24.893 1.00 51.09 226 GLY A C 1
ATOM 1710 O O . GLY A 1 226 ? 3.273 13.497 23.901 1.00 51.09 226 GLY A O 1
ATOM 1711 N N . VAL A 1 227 ? 2.748 11.637 25.021 1.00 52.94 227 VAL A N 1
ATOM 1712 C CA . VAL A 1 227 ? 3.436 10.713 24.094 1.00 52.94 227 VAL A CA 1
ATOM 1713 C C . VAL A 1 227 ? 2.780 10.675 22.711 1.00 52.94 227 VAL A C 1
ATOM 1715 O O . VAL A 1 227 ? 3.476 10.669 21.700 1.00 52.94 227 VAL A O 1
ATOM 1718 N N . VAL A 1 228 ? 1.444 10.709 22.642 1.00 52.88 228 VAL A N 1
ATOM 1719 C CA . VAL A 1 228 ? 0.713 10.755 21.364 1.00 52.88 228 VAL A CA 1
ATOM 1720 C C . VAL A 1 228 ? 0.869 12.121 20.707 1.00 52.88 228 VAL A C 1
ATOM 1722 O O . VAL A 1 228 ? 1.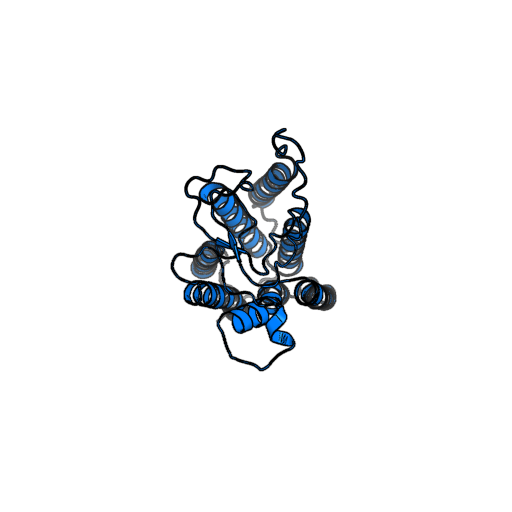041 12.189 19.494 1.00 52.88 228 VAL A O 1
ATOM 1725 N N . GLY A 1 229 ? 0.859 13.199 21.497 1.00 54.00 229 GLY A N 1
ATOM 1726 C CA . GLY A 1 229 ? 1.169 14.542 21.016 1.00 54.00 229 GLY A CA 1
ATOM 1727 C C . GLY A 1 229 ? 2.593 14.637 20.476 1.00 54.00 229 GLY A C 1
ATOM 1728 O O . GLY A 1 229 ? 2.780 15.186 19.401 1.00 54.00 229 GLY A O 1
ATOM 1729 N N . LEU A 1 230 ? 3.572 14.030 21.152 1.00 53.88 230 LEU A N 1
ATOM 1730 C CA . LEU A 1 230 ? 4.971 14.003 20.721 1.00 53.88 230 LEU A CA 1
ATOM 1731 C C . LEU A 1 230 ? 5.156 13.193 19.431 1.00 53.88 230 LEU A C 1
ATOM 1733 O O . LEU A 1 230 ? 5.844 13.644 18.524 1.00 53.88 230 LEU A O 1
ATOM 1737 N N . LEU A 1 231 ? 4.504 12.031 19.314 1.00 54.41 231 LEU A N 1
ATOM 1738 C CA . LEU A 1 231 ? 4.530 11.200 18.105 1.00 54.41 231 LEU A CA 1
ATOM 1739 C C . LEU A 1 231 ? 3.836 11.881 16.923 1.00 54.41 231 LEU A C 1
ATOM 1741 O O . LEU A 1 231 ? 4.370 11.884 15.819 1.00 54.41 231 LEU A O 1
ATOM 1745 N N . LEU A 1 232 ? 2.671 12.492 17.141 1.00 55.50 232 LEU A N 1
ATOM 1746 C CA . LEU A 1 232 ? 1.968 13.246 16.103 1.00 55.50 232 LEU A CA 1
ATOM 1747 C C . LEU A 1 232 ? 2.700 14.532 15.721 1.00 55.50 232 LEU A C 1
ATOM 1749 O O . LEU A 1 232 ? 2.709 14.879 14.546 1.00 55.50 232 LEU A O 1
ATOM 1753 N N . ALA A 1 233 ? 3.335 15.213 16.675 1.00 54.97 233 ALA A N 1
ATOM 1754 C CA . ALA A 1 233 ? 4.181 16.368 16.406 1.00 54.97 233 ALA A CA 1
ATOM 1755 C C . ALA A 1 233 ? 5.445 15.958 15.645 1.00 54.97 233 ALA A C 1
ATOM 1757 O O . ALA A 1 233 ? 5.826 16.657 14.719 1.00 54.97 233 ALA A O 1
ATOM 1758 N N . ALA A 1 234 ? 6.049 14.809 15.960 1.00 57.19 234 ALA A N 1
ATOM 1759 C CA . ALA A 1 234 ? 7.198 14.280 15.232 1.00 57.19 234 ALA A CA 1
ATOM 1760 C C . ALA A 1 234 ? 6.827 13.867 13.800 1.00 57.19 234 ALA A C 1
ATOM 1762 O O . ALA A 1 234 ? 7.522 14.242 12.864 1.00 57.19 234 ALA A O 1
ATOM 1763 N N . ILE A 1 235 ? 5.704 13.164 13.605 1.00 57.25 235 ILE A N 1
ATOM 1764 C CA . ILE A 1 235 ? 5.198 12.797 12.270 1.00 57.25 235 ILE A CA 1
ATOM 1765 C C . ILE A 1 235 ? 4.777 14.049 11.492 1.00 57.25 235 ILE A C 1
ATOM 1767 O O . ILE A 1 235 ? 5.098 14.177 10.316 1.00 57.25 235 ILE A O 1
ATOM 1771 N N . GLY A 1 236 ? 4.089 14.991 12.139 1.00 63.69 236 GLY A N 1
ATOM 1772 C CA . GLY A 1 236 ? 3.680 16.260 11.544 1.00 63.69 236 GLY A CA 1
ATOM 1773 C C . GLY A 1 236 ? 4.877 17.113 11.135 1.00 63.69 236 GLY A C 1
ATOM 1774 O O . GLY A 1 236 ? 4.924 17.567 10.000 1.00 63.69 236 GLY A O 1
ATOM 1775 N N . ALA A 1 237 ? 5.872 17.266 12.011 1.00 55.75 237 ALA A N 1
ATOM 1776 C CA . ALA A 1 237 ? 7.117 17.975 11.728 1.00 55.75 237 ALA A CA 1
ATOM 1777 C C . ALA A 1 237 ? 7.944 17.279 10.645 1.00 55.75 237 ALA A C 1
ATOM 1779 O O . ALA A 1 237 ? 8.558 17.958 9.834 1.00 55.75 237 ALA A O 1
ATOM 1780 N N . LEU A 1 238 ? 7.924 15.946 10.582 1.00 55.50 238 LEU A N 1
ATOM 1781 C CA . LEU A 1 238 ? 8.578 15.176 9.528 1.00 55.50 238 LEU A CA 1
ATOM 1782 C C . LEU A 1 238 ? 7.877 15.354 8.176 1.00 55.50 238 LEU A C 1
ATOM 1784 O O . LEU A 1 238 ? 8.541 15.585 7.174 1.00 55.50 238 LEU A O 1
ATOM 1788 N N . LEU A 1 239 ? 6.545 15.289 8.131 1.00 54.97 239 LEU A N 1
ATOM 1789 C CA . LEU A 1 239 ? 5.775 15.563 6.914 1.00 54.97 239 LEU A CA 1
ATOM 1790 C C . LEU A 1 239 ? 5.946 17.023 6.469 1.00 54.97 239 LEU A C 1
ATOM 1792 O O . LEU A 1 239 ? 6.053 17.287 5.272 1.00 54.97 239 LEU A O 1
ATOM 1796 N N . LEU A 1 240 ? 6.039 17.962 7.418 1.00 53.19 240 LEU A N 1
ATOM 1797 C CA . LEU A 1 240 ? 6.400 19.354 7.146 1.00 53.19 240 LEU A CA 1
ATOM 1798 C C . LEU A 1 240 ? 7.834 19.450 6.599 1.00 53.19 240 LEU A C 1
ATOM 1800 O O . LEU A 1 240 ? 8.069 20.090 5.587 1.00 53.19 240 LEU A O 1
ATOM 1804 N N . ALA A 1 241 ? 8.797 18.759 7.202 1.00 52.12 241 ALA A N 1
ATOM 1805 C CA . ALA A 1 241 ? 10.182 18.751 6.741 1.00 52.12 241 ALA A CA 1
ATOM 1806 C C . ALA A 1 241 ? 10.323 18.123 5.346 1.00 52.12 241 ALA A C 1
ATOM 1808 O O . ALA A 1 241 ? 11.108 18.605 4.545 1.00 52.12 241 ALA A O 1
ATOM 1809 N N . LEU A 1 242 ? 9.529 17.105 5.010 1.00 50.94 242 LEU A N 1
ATOM 1810 C CA . LEU A 1 242 ? 9.506 16.496 3.675 1.00 50.94 242 LEU A CA 1
ATOM 1811 C C . LEU A 1 242 ? 8.795 17.366 2.627 1.00 50.94 242 LEU A C 1
ATOM 1813 O O . LEU A 1 242 ? 9.076 17.234 1.440 1.00 50.94 242 LEU A O 1
ATOM 1817 N N . THR A 1 243 ? 7.881 18.246 3.044 1.00 53.56 243 THR A N 1
ATOM 1818 C CA . THR A 1 243 ? 7.192 19.192 2.144 1.00 53.56 243 THR A CA 1
ATOM 1819 C C . THR A 1 243 ? 7.943 20.513 1.977 1.00 53.56 243 THR A C 1
ATOM 1821 O O . THR A 1 243 ? 7.801 21.151 0.938 1.00 53.56 243 THR A O 1
ATOM 1824 N N . PHE A 1 244 ? 8.760 20.903 2.960 1.00 44.94 244 PHE A N 1
ATOM 1825 C CA . PHE A 1 244 ? 9.510 22.162 2.981 1.00 44.94 244 PHE A CA 1
ATOM 1826 C C . PHE A 1 244 ? 11.031 21.998 2.944 1.00 44.94 244 PHE A C 1
ATOM 1828 O O . PHE A 1 244 ? 11.730 23.008 3.003 1.00 44.94 244 PHE A O 1
ATOM 1835 N N . ALA A 1 245 ? 11.571 20.779 2.826 1.00 41.59 245 ALA A N 1
ATOM 1836 C CA . ALA A 1 245 ? 12.974 20.609 2.465 1.00 41.59 245 ALA A CA 1
ATOM 1837 C C . ALA A 1 245 ? 13.166 21.315 1.116 1.00 41.59 245 ALA A C 1
ATOM 1839 O O . ALA A 1 245 ? 12.560 20.886 0.128 1.00 41.59 245 ALA A O 1
ATOM 1840 N N . PRO A 1 246 ? 13.919 22.430 1.063 1.00 40.22 246 PRO A N 1
ATOM 1841 C CA . PRO A 1 246 ? 14.079 23.171 -0.169 1.00 40.22 246 PRO A CA 1
ATOM 1842 C C . PRO A 1 246 ? 14.674 22.206 -1.183 1.00 40.22 246 PRO A C 1
ATOM 1844 O O . PRO A 1 246 ? 15.744 21.640 -0.948 1.00 40.22 246 PRO A O 1
ATOM 1847 N N . ALA A 1 247 ? 13.957 21.994 -2.290 1.00 44.19 247 ALA A N 1
ATOM 1848 C CA . ALA A 1 247 ? 14.551 21.432 -3.487 1.00 44.19 247 ALA A CA 1
ATOM 1849 C C . ALA A 1 247 ? 15.809 22.260 -3.723 1.00 44.19 247 ALA A C 1
ATOM 1851 O O . ALA A 1 247 ? 15.708 23.469 -3.946 1.00 44.19 247 ALA A O 1
ATOM 1852 N N . GLY A 1 248 ? 16.974 21.642 -3.518 1.00 40.56 248 GLY A N 1
ATOM 1853 C CA . GLY A 1 248 ? 18.246 22.327 -3.643 1.00 40.56 248 GLY A CA 1
ATOM 1854 C C . GLY A 1 248 ? 18.223 23.118 -4.940 1.00 40.56 248 GLY A C 1
ATOM 1855 O O . GLY A 1 248 ? 17.956 22.561 -6.004 1.00 40.56 248 GLY A O 1
ATOM 1856 N N . ALA A 1 249 ? 18.416 24.430 -4.824 1.00 44.66 249 ALA A N 1
ATOM 1857 C CA . ALA A 1 249 ? 18.637 25.304 -5.956 1.00 44.66 249 ALA A CA 1
ATOM 1858 C C . ALA A 1 249 ? 19.783 24.698 -6.780 1.00 44.66 249 ALA A C 1
ATOM 1860 O O . ALA A 1 249 ? 20.934 24.703 -6.351 1.00 44.66 249 ALA A O 1
ATOM 1861 N N . GLY A 1 250 ? 19.445 24.080 -7.910 1.00 41.5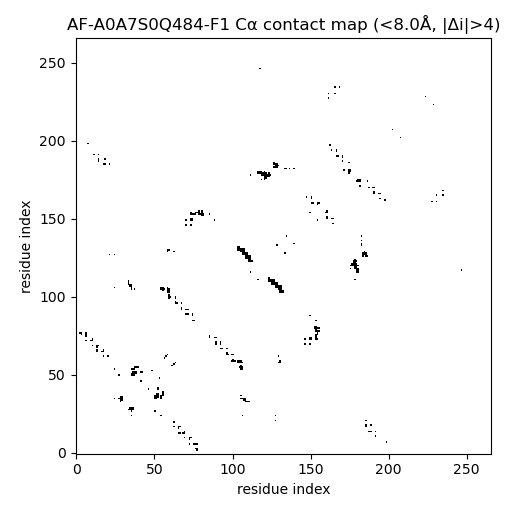0 250 GLY A N 1
ATOM 1862 C CA . GLY A 1 250 ? 20.368 23.205 -8.619 1.00 41.50 250 GLY A CA 1
ATOM 1863 C C . GLY A 1 250 ? 19.887 22.864 -10.021 1.00 41.50 250 GLY A C 1
ATOM 1864 O O . GLY A 1 250 ? 19.407 21.768 -10.265 1.00 41.50 250 GLY A O 1
ATOM 1865 N N . ASN A 1 251 ? 20.104 23.819 -10.927 1.00 40.66 251 ASN A N 1
ATOM 1866 C CA . ASN A 1 251 ? 20.282 23.656 -12.372 1.00 40.66 251 ASN A CA 1
ATOM 1867 C C . ASN A 1 251 ? 19.062 23.326 -13.250 1.00 40.66 251 ASN A C 1
ATOM 1869 O O . ASN A 1 251 ? 18.705 22.183 -13.495 1.00 40.66 251 ASN A O 1
ATOM 1873 N N . GLY A 1 252 ? 18.553 24.391 -13.878 1.00 38.22 252 GLY A N 1
ATOM 1874 C CA . GLY A 1 252 ? 18.621 24.520 -15.335 1.00 38.22 252 GLY A CA 1
ATOM 1875 C C . GLY A 1 252 ? 17.896 23.452 -16.144 1.00 38.22 252 GLY A C 1
ATOM 1876 O O . GLY A 1 252 ? 18.486 22.462 -16.564 1.00 38.22 252 GLY A O 1
ATOM 1877 N N . ALA A 1 253 ? 16.644 23.751 -16.478 1.00 41.66 253 ALA A N 1
ATOM 1878 C CA . ALA A 1 253 ? 15.917 23.126 -17.569 1.00 41.66 253 ALA A CA 1
ATOM 1879 C C . ALA A 1 253 ? 16.777 23.052 -18.849 1.00 41.66 253 ALA A C 1
ATOM 1881 O O . ALA A 1 253 ? 16.973 24.048 -19.546 1.00 41.66 253 ALA A O 1
ATOM 1882 N N . ARG A 1 254 ? 17.260 21.855 -19.191 1.00 40.53 254 ARG A N 1
ATOM 1883 C CA . ARG A 1 254 ? 17.568 21.483 -20.573 1.00 40.53 254 ARG A CA 1
ATOM 1884 C C . ARG A 1 254 ? 16.479 20.530 -21.032 1.00 40.53 254 ARG A C 1
ATOM 1886 O O . ARG A 1 254 ? 16.420 19.382 -20.606 1.00 40.53 254 ARG A O 1
ATOM 1893 N N . GLY A 1 255 ? 15.590 21.051 -21.873 1.00 36.22 255 GLY A N 1
ATOM 1894 C CA . GLY A 1 255 ? 14.584 20.258 -22.559 1.00 36.22 255 GLY A CA 1
ATOM 1895 C C . GLY A 1 255 ? 15.256 19.181 -23.403 1.00 36.22 255 GLY A C 1
ATOM 1896 O O . GLY A 1 255 ? 16.022 19.484 -24.317 1.00 36.22 255 GLY A O 1
ATOM 1897 N N . VAL A 1 256 ? 14.958 17.922 -23.097 1.00 39.19 256 VAL A N 1
ATOM 1898 C CA . VAL A 1 256 ? 15.234 16.802 -23.993 1.00 39.19 256 VAL A CA 1
ATOM 1899 C C . VAL A 1 256 ? 14.148 16.833 -25.063 1.00 39.19 256 VAL A C 1
ATOM 1901 O O . VAL A 1 256 ? 13.044 16.324 -24.879 1.00 39.19 256 VAL A O 1
ATOM 1904 N N . ALA A 1 257 ? 14.445 17.509 -26.170 1.00 37.03 257 ALA A N 1
ATOM 1905 C CA . ALA A 1 257 ? 13.677 17.370 -27.393 1.00 37.03 257 ALA A CA 1
ATOM 1906 C C . ALA A 1 257 ? 13.848 15.930 -27.900 1.00 37.03 257 ALA A C 1
ATOM 1908 O O . ALA A 1 257 ? 14.956 15.504 -28.227 1.00 37.03 257 ALA A O 1
ATOM 1909 N N . PHE A 1 258 ? 12.751 15.177 -27.956 1.00 37.53 258 PHE A N 1
ATOM 1910 C CA . PHE A 1 258 ? 12.692 13.901 -28.660 1.00 37.53 258 PHE A CA 1
ATOM 1911 C C . PHE A 1 258 ? 12.885 14.156 -30.161 1.00 37.53 258 PHE A C 1
ATOM 1913 O O . PHE A 1 258 ? 11.951 14.514 -30.876 1.00 37.53 258 PHE A O 1
ATOM 1920 N N . GLY A 1 259 ? 14.122 14.002 -30.633 1.00 34.47 259 GLY A N 1
ATOM 1921 C CA . GLY A 1 259 ? 14.446 13.959 -32.052 1.00 34.47 259 GLY A CA 1
ATOM 1922 C C . GLY A 1 259 ? 13.985 12.635 -32.654 1.00 34.47 259 GLY A C 1
ATOM 1923 O O . GLY A 1 259 ? 14.615 11.600 -32.452 1.00 34.47 259 GLY A O 1
ATOM 1924 N N . VAL A 1 260 ? 12.886 12.674 -33.403 1.00 40.31 260 VAL A N 1
ATOM 1925 C CA . VAL A 1 260 ? 12.485 11.613 -34.331 1.00 40.31 260 VAL A CA 1
ATOM 1926 C C . VAL A 1 260 ? 13.521 11.577 -35.460 1.00 40.31 260 VAL A C 1
ATOM 1928 O O . VAL A 1 260 ? 13.555 12.465 -36.309 1.00 40.31 260 VAL A O 1
ATOM 1931 N N . GLY A 1 261 ? 14.409 10.583 -35.447 1.00 35.59 261 GLY A N 1
ATOM 1932 C CA . GLY A 1 261 ? 15.349 10.348 -36.543 1.00 35.59 261 GLY A CA 1
ATOM 1933 C C . GLY A 1 261 ? 14.617 9.819 -37.787 1.00 35.59 261 GLY A C 1
ATOM 1934 O O . GLY A 1 261 ? 13.752 8.952 -37.649 1.00 35.59 261 GLY A O 1
ATOM 1935 N N . PRO A 1 262 ? 14.930 10.302 -39.004 1.00 45.78 262 PRO A N 1
ATOM 1936 C CA . PRO A 1 262 ? 14.308 9.794 -40.217 1.00 45.78 262 PRO A CA 1
ATOM 1937 C C . PRO A 1 262 ? 14.828 8.389 -40.537 1.00 45.78 262 PRO A C 1
ATOM 1939 O O . PRO A 1 262 ? 16.032 8.125 -40.528 1.00 45.78 262 PRO A O 1
ATOM 1942 N N . ALA A 1 263 ? 13.898 7.492 -40.860 1.00 43.50 263 ALA A N 1
ATOM 1943 C CA . ALA A 1 263 ? 14.183 6.172 -41.398 1.00 43.50 263 ALA A CA 1
ATOM 1944 C C . ALA A 1 263 ? 14.963 6.293 -42.720 1.00 43.50 263 ALA A C 1
ATOM 1946 O O . ALA A 1 263 ? 14.429 6.772 -43.723 1.00 43.50 263 ALA A O 1
ATOM 1947 N N . ARG A 1 264 ? 16.219 5.832 -42.744 1.00 51.16 264 ARG A N 1
ATOM 1948 C CA . ARG A 1 264 ? 16.909 5.523 -44.003 1.00 51.16 264 ARG A CA 1
ATOM 1949 C C . ARG A 1 264 ? 16.287 4.257 -44.582 1.00 51.16 264 ARG A C 1
ATOM 1951 O O . ARG A 1 264 ? 16.419 3.184 -44.002 1.00 51.16 264 ARG A O 1
ATOM 1958 N N . ARG A 1 265 ? 15.609 4.402 -45.720 1.00 46.72 265 ARG A N 1
ATOM 1959 C CA . ARG A 1 265 ? 15.311 3.284 -46.619 1.00 46.72 265 ARG A CA 1
ATOM 1960 C C . ARG A 1 265 ? 16.615 2.844 -47.289 1.00 46.72 265 ARG A C 1
ATOM 1962 O O . ARG A 1 265 ? 17.422 3.700 -47.657 1.00 46.72 265 ARG A O 1
ATOM 1969 N N . SER A 1 266 ? 16.804 1.530 -47.364 1.00 64.56 266 SER A N 1
ATOM 1970 C CA . SER A 1 266 ? 17.741 0.878 -48.287 1.00 64.56 266 SER A CA 1
ATOM 1971 C C . SER A 1 266 ? 17.070 0.689 -49.640 1.00 64.56 266 SER A C 1
ATOM 1973 O O . SER A 1 266 ? 15.815 0.698 -49.667 1.00 64.56 266 SER A O 1
#